Protein AF-A0A9Q0UD00-F1 (afdb_monomer)

Secondary structure (DSSP, 8-state):
---HHHHHHHHHHHHHHHHHHHHHHHHHHHHHHHHHHHHHHHHHHHHHHHHHHHHHHHHHHHHHHHHHHHHHHHHHHHHHHHHHHHHHHHHHHHHHHHHHHHHHHHHHHHHHHHHHHHHHHHHHHHHHHHHHHHHHHHHHHHHHHHHHHHHHHHHHHHHHHHHHHHHHHHHHHHHHHHHHHHHHHHHHHHHHHHHHHHHHHHHHHHHHHHHHHHHHHHHHHHHHHHHHHHHHHHHHHHHHHHHHHHHHHHHHTHHHHTT-HHHHHHHHHHHHHHTT------

Sequence (282 aa):
MKFDCCLRWKLWKKKKALRMSIAEKEKLDQDIHLLTATIQEKDKLVQESTDALVKEKDTLELAFRELGNLRAQTTQQCLLISQNSEKSEIIIHDLLKALDKNKLCEEEISKLQEKIQLVTENLRETAEEKSMLLAVSQEKQSVVEAREREHRELLDSIVVLVNGLSRSVTDFESRATKEIKRSSLRLENLSSQSGSLIQNAGILKRMGFLYKQKLESRCSDLQKAEAEVDLLGDEVENLLSLLEKIYIALDHYSPILKHYPGITEILKLVKRELNGESMKPV

InterPro domains:
  IPR037490 WPP domain-associated protein [PTHR33883] (10-279)

Organism: NCBI:txid2511006

Mean predicted aligned error: 18.18 Å

Structure (mmCIF, N/CA/C/O backbone):
data_AF-A0A9Q0UD00-F1
#
_entry.id   AF-A0A9Q0UD00-F1
#
loop_
_atom_site.group_PDB
_atom_site.id
_atom_site.type_symbol
_atom_site.label_atom_id
_atom_site.label_alt_id
_atom_site.label_comp_id
_atom_site.label_asym_id
_atom_site.label_entity_id
_atom_site.label_seq_id
_atom_site.pdbx_PDB_ins_code
_atom_site.Cartn_x
_atom_site.Cartn_y
_atom_site.Cartn_z
_atom_site.occupancy
_atom_site.B_iso_or_equiv
_atom_site.auth_seq_id
_atom_site.auth_comp_id
_atom_site.auth_asym_id
_atom_site.auth_atom_id
_atom_site.pdbx_PDB_model_num
ATOM 1 N N . MET A 1 1 ? 131.362 18.387 -179.584 1.00 53.50 1 MET A N 1
ATOM 2 C CA . MET A 1 1 ? 131.979 18.050 -178.274 1.00 53.50 1 MET A CA 1
ATOM 3 C C . MET A 1 1 ? 131.469 19.029 -177.211 1.00 53.50 1 MET A C 1
ATOM 5 O O . MET A 1 1 ? 131.483 20.214 -177.503 1.00 53.50 1 MET A O 1
ATOM 9 N N . LYS A 1 2 ? 131.037 18.535 -176.025 1.00 50.12 2 LYS A N 1
ATOM 10 C CA . LYS A 1 2 ? 130.303 19.223 -174.916 1.00 50.12 2 LYS A CA 1
ATOM 11 C C . LYS A 1 2 ? 128.871 19.653 -175.310 1.00 50.12 2 LYS A C 1
ATOM 13 O O . LYS A 1 2 ? 128.700 20.693 -175.913 1.00 50.12 2 LYS A O 1
ATOM 18 N N . PHE A 1 3 ? 127.806 18.872 -175.101 1.00 44.69 3 PHE A N 1
ATOM 19 C CA . PHE A 1 3 ? 127.006 18.936 -173.861 1.00 44.69 3 PHE A CA 1
ATOM 20 C C . PHE A 1 3 ? 125.986 17.769 -173.732 1.00 44.69 3 PHE A C 1
ATOM 22 O O . PHE A 1 3 ? 125.013 17.866 -172.987 1.00 44.69 3 PHE A O 1
ATOM 29 N N . ASP A 1 4 ? 126.249 16.627 -174.380 1.00 52.81 4 ASP A N 1
ATOM 30 C CA . ASP A 1 4 ? 125.496 15.358 -174.232 1.00 52.81 4 ASP A CA 1
ATOM 31 C C . ASP A 1 4 ? 125.556 14.775 -172.792 1.00 52.81 4 ASP A C 1
ATOM 33 O O . ASP A 1 4 ? 124.793 13.900 -172.392 1.00 52.81 4 ASP A O 1
ATOM 37 N N . CYS A 1 5 ? 126.431 15.331 -171.943 1.00 54.44 5 CYS A N 1
ATOM 38 C CA . CYS A 1 5 ? 126.554 14.995 -170.522 1.00 54.44 5 CYS A CA 1
ATOM 39 C C . CYS A 1 5 ? 125.514 15.718 -169.624 1.00 54.44 5 CYS A C 1
ATOM 41 O O . CYS A 1 5 ? 125.226 15.268 -168.516 1.00 54.44 5 CYS A O 1
ATOM 43 N N . CYS A 1 6 ? 124.883 16.811 -170.085 1.00 54.88 6 CYS A N 1
ATOM 44 C CA . CYS A 1 6 ? 123.955 17.604 -169.255 1.00 54.88 6 CYS A CA 1
ATOM 45 C C . CYS A 1 6 ? 122.505 17.082 -169.271 1.00 54.88 6 CYS A C 1
ATOM 47 O O . CYS A 1 6 ? 121.798 17.191 -168.264 1.00 54.88 6 CYS A O 1
ATOM 49 N N . LEU A 1 7 ? 122.059 16.434 -170.356 1.00 58.03 7 LEU A N 1
ATOM 50 C CA . LEU A 1 7 ? 120.718 15.832 -170.403 1.00 58.03 7 LEU A CA 1
ATOM 51 C C . LEU A 1 7 ? 120.585 14.630 -169.452 1.00 58.03 7 LEU A C 1
ATOM 53 O O . LEU A 1 7 ? 119.566 14.479 -168.775 1.00 58.03 7 LEU A O 1
ATOM 57 N N . ARG A 1 8 ? 121.635 13.806 -169.341 1.00 57.53 8 ARG A N 1
ATOM 58 C CA . ARG A 1 8 ? 121.639 12.592 -168.507 1.00 57.53 8 ARG A CA 1
ATOM 59 C C . ARG A 1 8 ? 121.585 12.916 -167.003 1.00 57.53 8 ARG A C 1
ATOM 61 O O . ARG A 1 8 ? 120.880 12.236 -166.257 1.00 57.53 8 ARG A O 1
ATOM 68 N N . TRP A 1 9 ? 122.232 14.002 -166.562 1.00 58.16 9 TRP A N 1
ATOM 69 C CA . TRP A 1 9 ? 122.164 14.466 -165.167 1.00 58.16 9 TRP A CA 1
ATOM 70 C C . TRP A 1 9 ? 120.789 15.052 -164.802 1.00 58.16 9 TRP A C 1
ATOM 72 O O . TRP A 1 9 ? 120.263 14.755 -163.725 1.00 58.16 9 TRP A O 1
ATOM 82 N N . LYS A 1 10 ? 120.146 15.798 -165.718 1.00 61.22 10 LYS A N 1
ATOM 83 C CA . LYS A 1 10 ? 118.769 16.300 -165.527 1.00 61.22 10 LYS A CA 1
ATOM 84 C C . LYS A 1 10 ? 117.748 15.165 -165.386 1.00 61.22 10 LYS A C 1
ATOM 86 O O . LYS A 1 10 ? 116.871 15.247 -164.526 1.00 61.22 10 LYS A O 1
ATOM 91 N N . LEU A 1 11 ? 117.881 14.094 -166.170 1.00 61.31 11 LEU A N 1
ATOM 92 C CA . LEU A 1 11 ? 116.993 12.925 -166.108 1.00 61.31 11 LEU A CA 1
ATOM 93 C C . LEU A 1 11 ? 117.140 12.138 -164.795 1.00 61.31 11 LEU A C 1
ATOM 95 O O . LEU A 1 11 ? 116.134 11.762 -164.189 1.00 61.31 11 LEU A O 1
ATOM 99 N N . TRP A 1 12 ? 118.370 11.952 -164.304 1.00 59.34 12 TRP A N 1
ATOM 100 C CA . TRP A 1 12 ? 118.609 11.279 -163.021 1.00 59.34 12 TRP A CA 1
ATOM 101 C C . TRP A 1 12 ? 118.040 12.070 -161.832 1.00 59.34 12 TRP A C 1
ATOM 103 O O . TRP A 1 12 ? 117.382 11.492 -160.963 1.00 59.34 12 TRP A O 1
ATOM 113 N N . LYS A 1 13 ? 118.200 13.403 -161.832 1.00 60.03 13 LYS A N 1
ATOM 114 C CA . LYS A 1 13 ? 117.639 14.292 -160.797 1.00 60.03 13 LYS A CA 1
ATOM 115 C C . LYS A 1 13 ? 116.106 14.222 -160.755 1.00 60.03 13 LYS A C 1
ATOM 117 O O . LYS A 1 13 ? 115.528 14.100 -159.677 1.00 60.03 13 LYS A O 1
ATOM 122 N N . LYS A 1 14 ? 115.453 14.215 -161.925 1.00 64.56 14 LYS A N 1
ATOM 123 C CA . LYS A 1 14 ? 113.988 14.107 -162.044 1.00 64.56 14 LYS A CA 1
ATOM 124 C C . LYS A 1 14 ? 113.460 12.754 -161.554 1.00 64.56 14 LYS A C 1
ATOM 126 O O . LYS A 1 14 ? 112.461 12.715 -160.847 1.00 64.56 14 LYS A O 1
ATOM 131 N N . LYS A 1 15 ? 114.158 11.652 -161.857 1.00 64.56 15 LYS A N 1
ATOM 132 C CA . LYS A 1 15 ? 113.778 10.301 -161.403 1.00 64.56 15 LYS A CA 1
ATOM 133 C C . LYS A 1 15 ? 113.904 10.132 -159.884 1.00 64.56 15 LYS A C 1
ATOM 135 O O . LYS A 1 15 ? 113.061 9.482 -159.271 1.00 64.56 15 LYS A O 1
ATOM 140 N N . LYS A 1 16 ? 114.932 10.729 -159.268 1.00 68.56 16 LYS A N 1
ATOM 141 C CA . LYS A 1 16 ? 115.107 10.699 -157.807 1.00 68.56 16 LYS A CA 1
ATOM 142 C C . LYS A 1 16 ? 114.046 11.537 -157.081 1.00 68.56 16 LYS A C 1
ATOM 144 O O . LYS A 1 16 ? 113.519 11.077 -156.075 1.00 68.56 16 LYS A O 1
ATOM 149 N N . ALA A 1 17 ? 113.678 12.695 -157.635 1.00 67.12 17 ALA A N 1
ATOM 150 C CA . ALA A 1 17 ? 112.568 13.507 -157.130 1.00 67.12 17 ALA A CA 1
ATOM 151 C C . ALA A 1 17 ? 111.220 12.766 -157.214 1.00 67.12 17 ALA A C 1
ATOM 153 O O . ALA A 1 17 ? 110.452 12.779 -156.259 1.00 67.12 17 ALA A O 1
ATOM 154 N N . LEU A 1 18 ? 110.973 12.044 -158.314 1.00 69.81 18 LEU A N 1
ATOM 155 C CA . LEU A 1 18 ? 109.757 11.242 -158.481 1.00 69.81 18 LEU A CA 1
ATOM 156 C C . LEU A 1 18 ? 109.651 10.105 -157.453 1.00 69.81 18 LEU A C 1
ATOM 158 O O . LEU A 1 18 ? 108.576 9.875 -156.917 1.00 69.81 18 LEU A O 1
ATOM 162 N N . ARG A 1 19 ? 110.761 9.426 -157.124 1.00 70.06 19 ARG A N 1
ATOM 163 C CA . ARG A 1 19 ? 110.764 8.387 -156.076 1.00 70.06 19 ARG A CA 1
ATOM 164 C C . ARG A 1 19 ? 110.481 8.940 -154.681 1.00 70.06 19 ARG A C 1
ATOM 166 O O . ARG A 1 19 ? 109.752 8.299 -153.938 1.00 70.06 19 ARG A O 1
ATOM 173 N N . MET A 1 20 ? 111.038 10.102 -154.336 1.00 66.38 20 MET A N 1
ATOM 174 C CA . MET A 1 20 ? 110.741 10.740 -153.047 1.00 66.38 20 MET A CA 1
ATOM 175 C C . MET A 1 20 ? 109.274 11.175 -152.966 1.00 66.38 20 MET A C 1
ATOM 177 O O . MET A 1 20 ? 108.632 10.928 -151.957 1.00 66.38 20 MET A O 1
ATOM 181 N N . SER A 1 21 ? 108.728 11.726 -154.054 1.00 69.56 21 SER A N 1
ATOM 182 C CA . SER A 1 21 ? 107.324 12.146 -154.121 1.00 69.56 21 SER A CA 1
ATOM 183 C C . SER A 1 21 ? 106.340 10.974 -154.018 1.00 69.56 21 SER A C 1
ATOM 185 O O . SER A 1 21 ? 105.295 11.122 -153.395 1.00 69.56 21 SER A O 1
ATOM 187 N N . ILE A 1 22 ? 106.667 9.805 -154.584 1.00 70.12 22 ILE A N 1
ATOM 188 C CA . ILE A 1 22 ? 105.843 8.594 -154.430 1.00 70.12 22 ILE A CA 1
ATOM 189 C C . ILE A 1 22 ? 105.884 8.092 -152.981 1.00 70.12 22 ILE A C 1
ATOM 191 O O . ILE A 1 22 ? 104.830 7.814 -152.423 1.00 70.12 22 ILE A O 1
ATOM 195 N N . ALA A 1 23 ? 107.064 8.052 -152.351 1.00 70.94 23 ALA A N 1
ATOM 196 C CA . ALA A 1 23 ? 107.195 7.633 -150.954 1.00 70.94 23 ALA A CA 1
ATOM 197 C C . ALA A 1 23 ? 106.485 8.593 -149.975 1.00 70.94 23 ALA A C 1
ATOM 199 O O . ALA A 1 23 ? 105.880 8.149 -149.004 1.00 70.94 23 ALA A O 1
ATOM 200 N N . GLU A 1 24 ? 106.509 9.904 -150.239 1.00 71.12 24 GLU A N 1
ATOM 201 C CA . GLU A 1 24 ? 105.710 10.887 -149.491 1.00 71.12 24 GLU A CA 1
ATOM 202 C C . GLU A 1 24 ? 104.210 10.686 -149.699 1.00 71.12 24 GLU A C 1
ATOM 204 O O . GLU A 1 24 ? 103.451 10.792 -148.740 1.00 71.12 24 GLU A O 1
ATOM 209 N N . LYS A 1 25 ? 103.778 10.367 -150.925 1.00 75.19 25 LYS A N 1
ATOM 210 C CA . LYS A 1 25 ? 102.366 10.120 -151.222 1.00 75.19 25 LYS A CA 1
ATOM 211 C C . LYS A 1 25 ? 101.853 8.844 -150.546 1.00 75.19 25 LYS A C 1
ATOM 213 O O . LYS A 1 25 ? 100.761 8.868 -149.999 1.00 75.19 25 LYS A O 1
ATOM 218 N N . GLU A 1 26 ? 102.640 7.768 -150.535 1.00 74.31 26 GLU A N 1
ATOM 219 C CA . GLU A 1 26 ? 102.304 6.526 -149.817 1.00 74.31 26 GLU A CA 1
ATOM 220 C C . GLU A 1 26 ? 102.254 6.740 -148.299 1.00 74.31 26 GLU A C 1
ATOM 222 O O . GLU A 1 26 ? 101.360 6.220 -147.633 1.00 74.31 26 GLU A O 1
ATOM 227 N N . LYS A 1 27 ? 103.166 7.555 -147.752 1.00 76.44 27 LYS A N 1
ATOM 228 C CA . LYS A 1 27 ? 103.131 7.941 -146.337 1.00 76.44 27 LYS A CA 1
ATOM 229 C C . LYS A 1 27 ? 101.887 8.773 -146.006 1.00 76.44 27 LYS A C 1
ATOM 231 O O . LYS A 1 27 ? 101.228 8.505 -145.011 1.00 76.44 27 LYS A O 1
ATOM 236 N N . LEU A 1 28 ? 101.538 9.732 -146.865 1.00 75.50 28 LEU A N 1
ATOM 237 C CA . LEU A 1 28 ? 100.317 10.532 -146.732 1.00 75.50 28 LEU A CA 1
ATOM 238 C C . LEU A 1 28 ? 99.048 9.677 -146.813 1.00 75.50 28 LEU A C 1
ATOM 240 O O . LEU A 1 28 ? 98.128 9.912 -146.039 1.00 75.50 28 LEU A O 1
ATOM 244 N N . ASP A 1 29 ? 98.996 8.677 -147.694 1.00 78.00 29 ASP A N 1
ATOM 245 C CA . ASP A 1 29 ? 97.852 7.757 -147.778 1.00 78.00 29 ASP A CA 1
ATOM 246 C C . ASP A 1 29 ? 97.709 6.915 -146.502 1.00 78.00 29 ASP A C 1
ATOM 248 O O . ASP A 1 29 ? 96.598 6.738 -146.000 1.00 78.00 29 ASP A O 1
ATOM 252 N N . GLN A 1 30 ? 98.821 6.440 -145.927 1.00 78.44 30 GLN A N 1
ATOM 253 C CA . GLN A 1 30 ? 98.804 5.751 -144.631 1.00 78.44 30 GLN A CA 1
ATOM 254 C C . GLN A 1 30 ? 98.365 6.677 -143.493 1.00 78.44 30 GLN A C 1
ATOM 256 O O . GLN A 1 30 ? 97.541 6.270 -142.672 1.00 78.44 30 GLN A O 1
ATOM 261 N N . ASP A 1 31 ? 98.854 7.919 -143.469 1.00 77.56 31 ASP A N 1
ATOM 262 C CA . ASP A 1 31 ? 98.468 8.921 -142.473 1.00 77.56 31 ASP A CA 1
ATOM 263 C C . ASP A 1 31 ? 96.976 9.283 -142.596 1.00 77.56 31 ASP A C 1
ATOM 265 O O . ASP A 1 31 ? 96.288 9.389 -141.581 1.00 77.56 31 ASP A O 1
ATOM 269 N N . ILE A 1 32 ? 96.435 9.396 -143.818 1.00 76.94 32 ILE A N 1
ATOM 270 C CA . ILE A 1 32 ? 94.998 9.611 -144.064 1.00 76.94 32 ILE A CA 1
ATOM 271 C C . ILE A 1 32 ? 94.181 8.403 -143.598 1.00 76.94 32 ILE A C 1
ATOM 273 O O . ILE A 1 32 ? 93.130 8.585 -142.975 1.00 76.94 32 ILE A O 1
ATOM 277 N N . HIS A 1 33 ? 94.643 7.175 -143.850 1.00 80.00 33 HIS A N 1
ATOM 278 C CA . HIS A 1 33 ? 93.948 5.975 -143.383 1.00 80.00 33 HIS A CA 1
ATOM 279 C C . HIS A 1 33 ? 93.930 5.875 -141.851 1.00 80.00 33 HIS A C 1
ATOM 281 O O . HIS A 1 33 ? 92.875 5.594 -141.277 1.00 80.00 33 HIS A O 1
ATOM 287 N N . LEU A 1 34 ? 95.055 6.168 -141.190 1.00 80.88 34 LEU A N 1
ATOM 288 C CA . LEU A 1 34 ? 95.151 6.254 -139.730 1.00 80.88 34 LEU A CA 1
ATOM 289 C C . LEU A 1 34 ? 94.238 7.351 -139.181 1.00 80.88 34 LEU A C 1
ATOM 291 O O . LEU A 1 34 ? 93.443 7.082 -138.283 1.00 80.88 34 LEU A O 1
ATOM 295 N N . LEU A 1 35 ? 94.279 8.558 -139.749 1.00 80.00 35 LEU A N 1
ATOM 296 C CA . LEU A 1 35 ? 93.411 9.667 -139.344 1.00 80.00 35 LEU A CA 1
ATOM 297 C C . LEU A 1 35 ? 91.930 9.320 -139.504 1.00 80.00 35 LEU A C 1
ATOM 299 O O . LEU A 1 35 ? 91.150 9.599 -138.601 1.00 80.00 35 LEU A O 1
ATOM 303 N N . THR A 1 36 ? 91.546 8.664 -140.598 1.00 80.25 36 THR A N 1
ATOM 304 C CA . THR A 1 36 ? 90.154 8.252 -140.838 1.00 80.25 36 THR A CA 1
ATOM 305 C C . THR A 1 36 ? 89.691 7.223 -139.808 1.00 80.25 36 THR A C 1
ATOM 307 O O . THR A 1 36 ? 88.600 7.365 -139.257 1.00 80.25 36 THR A O 1
ATOM 310 N N . ALA A 1 37 ? 90.530 6.232 -139.487 1.00 81.06 37 ALA A N 1
ATOM 311 C CA . ALA A 1 37 ? 90.238 5.268 -138.426 1.00 81.06 37 ALA A CA 1
ATOM 312 C C . ALA A 1 37 ? 90.123 5.957 -137.056 1.00 81.06 37 ALA A C 1
ATOM 314 O O . ALA A 1 37 ? 89.183 5.695 -136.308 1.00 81.06 37 ALA A O 1
ATOM 315 N N . THR A 1 38 ? 91.020 6.905 -136.765 1.00 79.38 38 THR A N 1
ATOM 316 C CA . THR A 1 38 ? 90.995 7.661 -135.503 1.00 79.38 38 THR A CA 1
ATOM 317 C C . THR A 1 38 ? 89.757 8.561 -135.404 1.00 79.38 38 THR A C 1
ATOM 319 O O . THR A 1 38 ? 89.207 8.729 -134.320 1.00 79.38 38 THR A O 1
ATOM 322 N N . ILE A 1 39 ? 89.297 9.144 -136.518 1.00 80.81 39 ILE A N 1
ATOM 323 C CA . ILE A 1 39 ? 88.070 9.955 -136.573 1.00 80.81 39 ILE A CA 1
ATOM 324 C C . ILE A 1 39 ? 86.841 9.076 -136.347 1.00 80.81 39 ILE A C 1
ATOM 326 O O . ILE A 1 39 ? 86.014 9.429 -135.519 1.00 80.81 39 ILE A O 1
ATOM 330 N N . GLN A 1 40 ? 86.743 7.914 -136.999 1.00 82.31 40 GLN A N 1
ATOM 331 C CA . GLN A 1 40 ? 85.626 6.988 -136.774 1.00 82.31 40 GLN A CA 1
ATOM 332 C C . GLN A 1 40 ? 85.578 6.466 -135.334 1.00 82.31 40 GLN A C 1
ATOM 334 O O . GLN A 1 40 ? 84.498 6.344 -134.758 1.00 82.31 40 GLN A O 1
ATOM 339 N N . GLU A 1 41 ? 86.734 6.183 -134.732 1.00 82.75 41 GLU A N 1
ATOM 340 C CA . GLU A 1 41 ? 86.813 5.783 -133.327 1.00 82.75 41 GLU A CA 1
ATOM 341 C C . GLU A 1 41 ? 86.405 6.928 -132.390 1.00 82.75 41 GLU A C 1
ATOM 343 O O . GLU A 1 41 ? 85.654 6.708 -131.440 1.00 82.75 41 GLU A O 1
ATOM 348 N N . LYS A 1 42 ? 86.814 8.169 -132.687 1.00 82.44 42 LYS A N 1
ATOM 349 C CA . LYS A 1 42 ? 86.369 9.347 -131.932 1.00 82.44 42 LYS A CA 1
ATOM 350 C C . LYS A 1 42 ? 84.884 9.642 -132.104 1.00 82.44 42 LYS A C 1
ATOM 352 O O . LYS A 1 42 ? 84.250 9.949 -131.104 1.00 82.44 42 LYS A O 1
ATOM 357 N N . ASP A 1 43 ? 84.319 9.510 -133.299 1.00 83.94 43 ASP A N 1
ATOM 358 C CA . ASP A 1 43 ? 82.877 9.670 -133.527 1.00 83.94 43 ASP A CA 1
ATOM 359 C C . ASP A 1 43 ? 82.081 8.595 -132.781 1.00 83.94 43 ASP A C 1
ATOM 361 O O . ASP A 1 43 ? 81.062 8.899 -132.163 1.00 83.94 43 ASP A O 1
ATOM 365 N N . LYS A 1 44 ? 82.581 7.352 -132.749 1.00 86.81 44 LYS A N 1
ATOM 366 C CA . LYS A 1 44 ? 81.984 6.279 -131.947 1.00 86.81 44 LYS A CA 1
ATOM 367 C C . LYS A 1 44 ? 82.029 6.602 -130.450 1.00 86.81 44 LYS A C 1
ATOM 369 O O . LYS A 1 44 ? 81.008 6.484 -129.781 1.00 86.81 44 LYS A O 1
ATOM 374 N N . LEU A 1 45 ? 83.173 7.064 -129.941 1.00 84.75 45 LEU A N 1
ATOM 375 C CA . LEU A 1 45 ? 83.317 7.494 -128.545 1.00 84.75 45 LEU A CA 1
ATOM 376 C C . LEU A 1 45 ? 82.429 8.699 -128.210 1.00 84.75 45 LEU A C 1
ATOM 378 O O . LEU A 1 45 ? 81.881 8.767 -127.112 1.00 84.75 45 LEU A O 1
ATOM 382 N N . VAL A 1 46 ? 82.267 9.645 -129.139 1.00 84.69 46 VAL A N 1
ATOM 383 C CA . VAL A 1 46 ? 81.359 10.787 -128.975 1.00 84.69 46 VAL A CA 1
ATOM 384 C C . VAL A 1 46 ? 79.917 10.303 -128.903 1.00 84.69 46 VAL A C 1
ATOM 386 O O . VAL A 1 46 ? 79.221 10.712 -127.981 1.00 84.69 46 VAL A O 1
ATOM 389 N N . GLN A 1 47 ? 79.491 9.405 -129.795 1.00 85.56 47 GLN A N 1
ATOM 390 C CA . GLN A 1 47 ? 78.132 8.864 -129.783 1.00 85.56 47 GLN A CA 1
ATOM 391 C C . GLN A 1 47 ? 77.843 8.072 -128.498 1.00 85.56 47 GLN A C 1
ATOM 393 O O . GLN A 1 47 ? 76.816 8.291 -127.856 1.00 85.56 47 GLN A O 1
ATOM 398 N N . GLU A 1 48 ? 78.769 7.205 -128.075 1.00 84.44 48 GLU A N 1
ATOM 399 C CA . GLU A 1 48 ? 78.667 6.454 -126.815 1.00 84.44 48 GLU A CA 1
ATOM 400 C C . GLU A 1 48 ? 78.613 7.396 -125.599 1.00 84.44 48 GLU A C 1
ATOM 402 O O . GLU A 1 48 ? 77.816 7.180 -124.685 1.00 84.44 48 GLU A O 1
ATOM 407 N N . SER A 1 49 ? 79.404 8.476 -125.610 1.00 82.38 49 SER A N 1
ATOM 408 C CA . SER A 1 49 ? 79.392 9.512 -124.571 1.00 82.38 49 SER A CA 1
ATOM 409 C C . SER A 1 49 ? 78.084 10.309 -124.560 1.00 82.38 49 SER A C 1
ATOM 411 O O . SER A 1 49 ? 77.516 10.535 -123.492 1.00 82.38 49 SER A O 1
ATOM 413 N N . THR A 1 50 ? 77.542 10.688 -125.723 1.00 83.62 50 THR A N 1
ATOM 414 C CA . THR A 1 50 ? 76.246 11.379 -125.802 1.00 83.62 50 THR A CA 1
ATOM 415 C C . THR A 1 50 ? 75.093 10.486 -125.365 1.00 83.62 50 THR A C 1
ATOM 417 O O . THR A 1 50 ? 74.225 10.951 -124.631 1.00 83.62 50 THR A O 1
ATOM 420 N N . ASP A 1 51 ? 75.095 9.205 -125.740 1.00 86.38 51 ASP A N 1
ATOM 421 C CA . ASP A 1 51 ? 74.054 8.255 -125.339 1.00 86.38 51 ASP A CA 1
ATOM 422 C C . ASP A 1 51 ? 74.116 7.965 -123.829 1.00 86.38 51 ASP A C 1
ATOM 424 O O . ASP A 1 51 ? 73.078 7.856 -123.169 1.00 86.38 51 ASP A O 1
ATOM 428 N N . ALA A 1 52 ? 75.324 7.880 -123.257 1.00 86.00 52 ALA A N 1
ATOM 429 C CA . ALA A 1 52 ? 75.525 7.775 -121.812 1.00 86.00 52 ALA A CA 1
ATOM 430 C C . ALA A 1 52 ? 75.040 9.035 -121.079 1.00 86.00 52 ALA A C 1
ATOM 432 O O . ALA A 1 52 ? 74.341 8.921 -120.074 1.00 86.00 52 ALA A O 1
ATOM 433 N N . LEU A 1 53 ? 75.334 10.223 -121.614 1.00 88.00 53 LEU A N 1
ATOM 434 C CA . LEU A 1 53 ? 74.937 11.501 -121.023 1.00 88.00 53 LEU A CA 1
ATOM 435 C C . LEU A 1 53 ? 73.420 11.727 -121.084 1.00 88.00 53 LEU A C 1
ATOM 437 O O . LEU A 1 53 ? 72.839 12.239 -120.129 1.00 88.00 53 LEU A O 1
ATOM 441 N N . VAL A 1 54 ? 72.754 11.312 -122.168 1.00 88.19 54 VAL A N 1
ATOM 442 C CA . VAL A 1 54 ? 71.283 11.327 -122.257 1.00 88.19 54 VAL A CA 1
ATOM 443 C C . VAL A 1 54 ? 70.674 10.377 -121.225 1.00 88.19 54 VAL A C 1
ATOM 445 O O . VAL A 1 54 ? 69.781 10.788 -120.488 1.00 88.19 54 VAL A O 1
ATOM 448 N N . LYS A 1 55 ? 71.198 9.150 -121.092 1.00 87.75 55 LYS A N 1
ATOM 449 C CA . LYS A 1 55 ? 70.743 8.212 -120.051 1.00 87.75 55 LYS A CA 1
ATOM 450 C C . LYS A 1 55 ? 70.954 8.760 -118.641 1.00 87.75 55 LYS A C 1
ATOM 452 O O . LYS A 1 55 ? 70.069 8.608 -117.810 1.00 87.75 55 LYS A O 1
ATOM 457 N N . GLU A 1 56 ? 72.094 9.392 -118.369 1.00 85.56 56 GLU A N 1
ATOM 458 C CA . GLU A 1 56 ? 72.391 9.988 -117.062 1.00 85.56 56 GLU A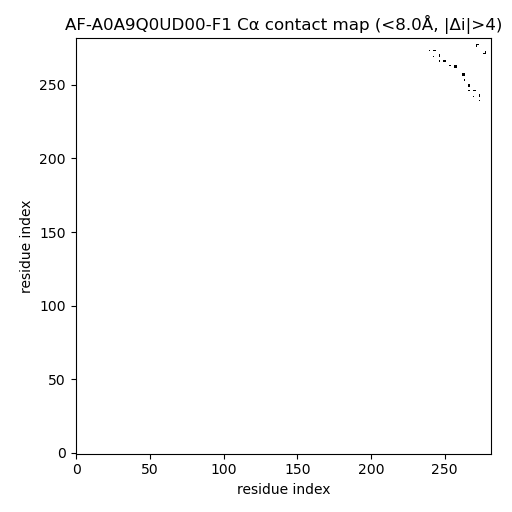 CA 1
ATOM 459 C C . GLU A 1 56 ? 71.492 11.195 -116.759 1.00 85.56 56 GLU A C 1
ATOM 461 O O . GLU A 1 56 ? 71.052 11.386 -115.626 1.00 85.56 56 GLU A O 1
ATOM 466 N N . LYS A 1 57 ? 71.139 11.985 -117.777 1.00 88.75 57 LYS A N 1
ATOM 467 C CA . LYS A 1 57 ? 70.146 13.053 -117.639 1.00 88.75 57 LYS A CA 1
ATOM 468 C C . LYS A 1 57 ? 68.758 12.493 -117.310 1.00 88.75 57 LYS A C 1
ATOM 470 O O . LYS A 1 57 ? 68.112 13.006 -116.398 1.00 88.75 57 LYS A O 1
ATOM 475 N N . ASP A 1 58 ? 68.319 11.448 -118.010 1.00 89.62 58 ASP A N 1
ATOM 476 C CA . ASP A 1 58 ? 67.015 10.820 -117.774 1.00 89.62 58 ASP A CA 1
ATOM 477 C C . ASP A 1 58 ? 66.946 10.172 -116.378 1.00 89.62 58 ASP A C 1
ATOM 479 O O . ASP A 1 58 ? 65.934 10.297 -115.682 1.00 89.62 58 ASP A O 1
ATOM 483 N N . THR A 1 59 ? 68.029 9.527 -115.920 1.00 89.38 59 THR A N 1
ATOM 484 C CA . THR A 1 59 ? 68.102 8.975 -114.555 1.00 89.38 59 THR A CA 1
ATOM 485 C C . THR A 1 59 ? 68.127 10.072 -113.497 1.00 89.38 59 THR A C 1
ATOM 487 O O . THR A 1 59 ? 67.456 9.931 -112.473 1.00 89.38 59 THR A O 1
ATOM 490 N N . LEU A 1 60 ? 68.830 11.183 -113.739 1.00 89.31 60 LEU A N 1
ATOM 491 C CA . LEU A 1 60 ? 68.800 12.350 -112.856 1.00 89.31 60 LEU A CA 1
ATOM 492 C C . LEU A 1 60 ? 67.394 12.949 -112.768 1.00 89.31 60 LEU A C 1
ATOM 494 O O . LEU A 1 60 ? 66.929 13.248 -111.670 1.00 89.31 60 LEU A O 1
ATOM 498 N N . GLU A 1 61 ? 66.690 13.101 -113.889 1.00 90.44 61 GLU A N 1
ATOM 499 C CA . GLU A 1 61 ? 65.334 13.660 -113.912 1.00 90.44 61 GLU A CA 1
ATOM 500 C C . GLU A 1 61 ? 64.325 12.755 -113.182 1.00 90.44 61 GLU A C 1
ATOM 502 O O . GLU A 1 61 ? 63.480 13.245 -112.421 1.00 90.44 61 GLU A O 1
ATOM 507 N N . LEU A 1 62 ? 64.459 11.431 -113.327 1.00 92.31 62 LEU A N 1
ATOM 508 C CA . LEU A 1 62 ? 63.679 10.451 -112.568 1.00 92.31 62 LEU A CA 1
ATOM 509 C C . LEU A 1 62 ? 63.991 10.525 -111.064 1.00 92.31 62 LEU A C 1
ATOM 511 O O . LEU A 1 62 ? 63.062 10.605 -110.259 1.00 92.31 62 LEU A O 1
ATOM 515 N N . ALA A 1 63 ? 65.270 10.616 -110.685 1.00 89.88 63 ALA A N 1
ATOM 516 C CA . ALA A 1 63 ? 65.689 10.786 -109.293 1.00 89.88 63 ALA A CA 1
ATOM 517 C C . ALA A 1 63 ? 65.178 12.106 -108.683 1.00 89.88 63 ALA A C 1
ATOM 519 O O . ALA A 1 63 ? 64.738 12.125 -107.534 1.00 89.88 63 ALA A O 1
ATOM 520 N N . PHE A 1 64 ? 65.162 13.210 -109.441 1.00 89.69 64 PHE A N 1
ATOM 521 C CA . PHE A 1 64 ? 64.572 14.478 -108.991 1.00 89.69 64 PHE A CA 1
ATOM 522 C C . PHE A 1 64 ? 63.063 14.366 -108.767 1.00 89.69 64 PHE A C 1
ATOM 524 O O . PHE A 1 64 ? 62.548 14.913 -107.786 1.00 89.69 64 PHE A O 1
ATOM 531 N N . ARG A 1 65 ? 62.349 13.643 -109.637 1.00 92.31 65 ARG A N 1
ATOM 532 C CA . ARG A 1 65 ? 60.914 13.381 -109.467 1.00 92.31 65 ARG A CA 1
ATOM 533 C C . ARG A 1 65 ? 60.646 12.529 -108.226 1.00 92.31 65 ARG A C 1
ATOM 535 O O . ARG A 1 65 ? 59.752 12.861 -107.449 1.00 92.31 65 ARG A O 1
ATOM 542 N N . GLU A 1 66 ? 61.426 11.474 -108.010 1.00 91.94 66 GLU A N 1
ATOM 543 C CA . GLU A 1 66 ? 61.329 10.627 -106.815 1.00 91.94 66 GLU A CA 1
ATOM 544 C C . GLU A 1 66 ? 61.660 11.400 -105.536 1.00 91.94 66 GLU A C 1
ATOM 546 O O . GLU A 1 66 ? 60.897 11.332 -104.574 1.00 91.94 66 GLU A O 1
ATOM 551 N N . LEU A 1 67 ? 62.720 12.215 -105.535 1.00 91.50 67 LEU A N 1
ATOM 552 C CA . LEU A 1 67 ? 63.047 13.110 -104.421 1.00 91.50 67 LEU A CA 1
ATOM 553 C C . LEU A 1 67 ? 61.933 14.125 -104.151 1.00 91.50 67 LEU A C 1
ATOM 555 O O . LEU A 1 67 ? 61.641 14.417 -102.991 1.00 91.50 67 LEU A O 1
ATOM 559 N N . GLY A 1 68 ? 61.298 14.656 -105.199 1.00 92.56 68 GLY A N 1
ATOM 560 C CA . GLY A 1 68 ? 60.133 15.532 -105.080 1.00 92.56 68 GLY A CA 1
ATOM 561 C C . GLY A 1 68 ? 58.947 14.828 -104.416 1.00 92.56 68 GLY A C 1
ATOM 562 O O . GLY A 1 68 ? 58.363 15.365 -103.473 1.00 92.56 68 GLY A O 1
ATOM 563 N N . ASN A 1 69 ? 58.642 13.602 -104.849 1.00 92.88 69 ASN A N 1
ATOM 564 C CA . ASN A 1 69 ? 57.580 12.775 -104.273 1.00 92.88 69 ASN A CA 1
ATOM 565 C C . ASN A 1 69 ? 57.870 12.405 -102.812 1.00 92.88 69 ASN A C 1
ATOM 567 O O . ASN A 1 69 ? 56.998 12.562 -101.958 1.00 92.88 69 ASN A O 1
ATOM 571 N N . LEU A 1 70 ? 59.096 11.967 -102.507 1.00 91.38 70 LEU A N 1
ATOM 572 C CA . LEU A 1 70 ? 59.531 11.656 -101.145 1.00 91.38 70 LEU A CA 1
ATOM 573 C C . LEU A 1 70 ? 59.450 12.891 -100.252 1.00 91.38 70 LEU A C 1
ATOM 575 O O . LEU A 1 70 ? 58.909 12.806 -99.156 1.00 91.38 70 LEU A O 1
ATOM 579 N N . ARG A 1 71 ? 59.891 14.060 -100.735 1.00 93.88 71 ARG A N 1
ATOM 580 C CA . ARG A 1 71 ? 59.773 15.323 -99.994 1.00 93.88 71 ARG A CA 1
ATOM 581 C C . ARG A 1 71 ? 58.316 15.655 -99.681 1.00 93.88 71 ARG A C 1
ATOM 583 O O . ARG A 1 71 ? 58.021 15.997 -98.541 1.00 93.88 71 ARG A O 1
ATOM 590 N N . ALA A 1 72 ? 57.412 15.527 -100.654 1.00 92.81 72 ALA A N 1
ATOM 591 C CA . ALA A 1 72 ? 55.985 15.766 -100.440 1.00 92.81 72 ALA A CA 1
ATOM 592 C C . ALA A 1 72 ? 55.391 14.799 -99.399 1.00 92.81 72 ALA A C 1
ATOM 594 O O . ALA A 1 72 ? 54.674 15.235 -98.496 1.00 92.81 72 ALA A O 1
ATOM 595 N N . GLN A 1 73 ? 55.745 13.510 -99.466 1.00 93.31 73 GLN A N 1
ATOM 596 C CA . GLN A 1 73 ? 55.350 12.514 -98.464 1.00 93.31 73 GLN A CA 1
ATOM 597 C C . GLN A 1 73 ? 55.914 12.840 -97.075 1.00 93.31 73 GLN A C 1
ATOM 599 O O . GLN A 1 73 ? 55.172 12.795 -96.095 1.00 93.31 73 GLN A O 1
ATOM 604 N N . THR A 1 74 ? 57.192 13.220 -96.974 1.00 92.62 74 THR A N 1
ATOM 605 C CA . THR A 1 74 ? 57.817 13.640 -95.712 1.00 92.62 74 THR A CA 1
ATOM 606 C C . THR A 1 74 ? 57.103 14.855 -95.129 1.00 92.62 74 THR A C 1
ATOM 608 O O . THR A 1 74 ? 56.779 14.854 -93.946 1.00 92.62 74 THR A O 1
ATOM 611 N N . THR A 1 75 ? 56.778 15.868 -95.939 1.00 93.12 75 THR A N 1
ATOM 612 C CA . THR A 1 75 ? 56.017 17.038 -95.476 1.00 93.12 75 THR A CA 1
ATOM 613 C C . THR A 1 75 ? 54.629 16.646 -94.966 1.00 93.12 75 THR A C 1
ATOM 615 O O . THR A 1 75 ? 54.214 17.113 -93.904 1.00 93.12 75 THR A O 1
ATOM 618 N N . GLN A 1 76 ? 53.926 15.754 -95.670 1.00 94.62 76 GLN A N 1
ATOM 619 C CA . GLN A 1 76 ? 52.624 15.250 -95.228 1.00 94.62 76 GLN A CA 1
ATOM 620 C C . GLN A 1 76 ? 52.728 14.474 -93.906 1.00 94.62 76 GLN A C 1
ATOM 622 O O . GLN A 1 76 ? 51.901 14.665 -93.014 1.00 94.62 76 GLN A O 1
ATOM 627 N N . GLN A 1 77 ? 53.752 13.633 -93.750 1.00 93.44 77 GLN A N 1
ATOM 628 C CA . GLN A 1 77 ? 54.013 12.917 -92.500 1.00 93.44 77 GLN A CA 1
ATOM 629 C C . GLN A 1 77 ? 54.338 13.880 -91.355 1.00 93.44 77 GLN A C 1
ATOM 631 O O . GLN A 1 77 ? 53.769 13.731 -90.278 1.00 93.44 77 GLN A O 1
ATOM 636 N N . CYS A 1 78 ? 55.174 14.899 -91.580 1.00 93.00 78 CYS A N 1
ATOM 637 C CA . CYS A 1 78 ? 55.461 15.928 -90.578 1.00 93.00 78 CYS A CA 1
ATOM 638 C C . CYS A 1 78 ? 54.187 16.652 -90.117 1.00 93.00 78 CYS A C 1
ATOM 640 O O . CYS A 1 78 ? 54.017 16.873 -88.918 1.00 93.00 78 CYS A O 1
ATOM 642 N N . LEU A 1 79 ? 53.267 16.969 -91.037 1.00 94.31 79 LEU A N 1
ATOM 643 C CA . LEU A 1 79 ? 51.985 17.591 -90.692 1.00 94.31 79 LEU A CA 1
ATOM 644 C C . LEU A 1 79 ? 51.116 16.665 -89.828 1.00 94.31 79 LEU A C 1
ATOM 646 O O . LEU A 1 79 ? 50.596 17.100 -88.803 1.00 94.31 79 LEU A O 1
ATOM 650 N N . LEU A 1 80 ? 50.986 15.390 -90.207 1.00 94.31 80 LEU A N 1
ATOM 651 C CA . LEU A 1 80 ? 50.230 14.402 -89.429 1.00 94.31 80 LEU A CA 1
ATOM 652 C C . LEU A 1 80 ? 50.842 14.174 -88.042 1.00 94.31 80 LEU A C 1
ATOM 654 O O . LEU A 1 80 ? 50.105 14.071 -87.063 1.00 94.31 80 LEU A O 1
ATOM 658 N N . ILE A 1 81 ? 52.174 14.131 -87.941 1.00 94.25 81 ILE A N 1
ATOM 659 C CA . ILE A 1 81 ? 52.889 14.031 -86.661 1.00 94.25 81 ILE A CA 1
ATOM 660 C C . ILE A 1 81 ? 52.572 15.247 -85.788 1.00 94.25 81 ILE A C 1
ATOM 662 O O . ILE A 1 81 ? 52.217 15.068 -84.627 1.00 94.25 81 ILE A O 1
ATOM 666 N N . SER A 1 82 ? 52.622 16.462 -86.344 1.00 93.50 82 SER A N 1
ATOM 667 C CA . SER A 1 82 ? 52.276 17.688 -85.613 1.00 93.50 82 SER A CA 1
ATOM 668 C C . SER A 1 82 ? 50.828 17.668 -85.117 1.00 93.50 82 SER A C 1
ATOM 670 O O . SER A 1 82 ? 50.577 17.950 -83.950 1.00 93.50 82 SER A O 1
ATOM 672 N N . GLN A 1 83 ? 49.878 17.281 -85.972 1.00 93.62 83 GLN A N 1
ATOM 673 C CA . GLN A 1 83 ? 48.461 17.183 -85.603 1.00 93.62 83 GLN A CA 1
ATOM 674 C C . GLN A 1 83 ? 48.211 16.119 -84.528 1.00 93.62 83 GLN A C 1
ATOM 676 O O . GLN A 1 83 ? 47.390 16.313 -83.633 1.00 93.62 83 GLN A O 1
ATOM 681 N N . ASN A 1 84 ? 48.896 14.977 -84.612 1.00 93.25 84 ASN A N 1
ATOM 682 C CA . ASN A 1 84 ? 48.788 13.926 -83.606 1.00 93.25 84 ASN A CA 1
ATOM 683 C C . ASN A 1 84 ? 49.450 14.335 -82.285 1.00 93.25 84 ASN A C 1
ATOM 685 O O . ASN A 1 84 ? 48.910 14.004 -81.233 1.00 93.25 84 ASN A O 1
ATOM 689 N N . SER A 1 85 ? 50.562 15.076 -82.331 1.00 94.00 85 SER A N 1
ATOM 690 C CA . SER A 1 85 ? 51.205 15.661 -81.147 1.00 94.00 85 SER A CA 1
ATOM 691 C C . SER A 1 85 ? 50.244 16.595 -80.418 1.00 94.00 85 SER A C 1
ATOM 693 O O . SER A 1 85 ? 49.979 16.393 -79.238 1.00 94.00 85 SER A O 1
ATOM 695 N N . GLU A 1 86 ? 49.636 17.541 -81.138 1.00 94.38 86 GLU A N 1
ATOM 696 C CA . GLU A 1 86 ? 48.677 18.500 -80.575 1.00 94.38 86 GLU A CA 1
ATOM 697 C C . GLU A 1 86 ? 47.459 17.795 -79.952 1.00 94.38 86 GLU A C 1
ATOM 699 O O . GLU A 1 86 ? 47.076 18.071 -78.815 1.00 94.38 86 GLU A O 1
ATOM 704 N N . LYS A 1 87 ? 46.881 16.805 -80.649 1.00 94.69 87 LYS A N 1
ATOM 705 C CA . LYS A 1 87 ? 45.789 15.988 -80.091 1.00 94.69 87 LYS A CA 1
ATOM 706 C C . LYS A 1 87 ? 46.222 15.219 -78.842 1.00 94.69 87 LYS A C 1
ATOM 708 O O . LYS A 1 87 ? 45.445 15.124 -77.894 1.00 94.69 87 LYS A O 1
ATOM 713 N N . SER A 1 88 ? 47.434 14.665 -78.836 1.00 93.25 88 SER A N 1
ATOM 714 C CA . SER A 1 88 ? 47.978 13.949 -77.680 1.00 93.25 88 SER A CA 1
ATOM 715 C C . SER A 1 88 ? 48.143 14.878 -76.478 1.00 93.25 88 SER A C 1
ATOM 717 O O . SER A 1 88 ? 47.818 14.476 -75.365 1.00 93.25 88 SER A O 1
ATOM 719 N N . GLU A 1 89 ? 48.599 16.114 -76.681 1.00 95.06 89 GLU A N 1
ATOM 720 C CA . GLU A 1 89 ? 48.734 17.117 -75.616 1.00 95.06 89 GLU A CA 1
ATOM 721 C C . GLU A 1 89 ? 47.380 17.477 -74.990 1.00 95.06 89 GLU A C 1
ATOM 723 O O . GLU A 1 89 ? 47.262 17.501 -73.763 1.00 95.06 89 GLU A O 1
ATOM 728 N N . ILE A 1 90 ? 46.337 17.665 -75.811 1.00 95.75 90 ILE A N 1
ATOM 729 C CA . ILE A 1 90 ? 44.966 17.911 -75.327 1.00 95.75 90 ILE A CA 1
ATOM 730 C C . ILE A 1 90 ? 44.469 16.729 -74.483 1.00 95.75 90 ILE A C 1
ATOM 732 O O . ILE A 1 90 ? 43.968 16.925 -73.376 1.00 95.75 90 ILE A O 1
ATOM 736 N N . ILE A 1 91 ? 44.653 15.495 -74.967 1.00 95.56 91 ILE A N 1
ATOM 737 C CA . ILE A 1 91 ? 44.248 14.283 -74.239 1.00 95.56 91 ILE A CA 1
ATOM 738 C C . ILE A 1 91 ? 45.004 14.165 -72.909 1.00 95.56 91 ILE A C 1
ATOM 740 O O . ILE A 1 91 ? 44.393 13.858 -71.887 1.00 95.56 91 ILE A O 1
ATOM 744 N N . ILE A 1 92 ? 46.315 14.430 -72.895 1.00 95.62 92 ILE A N 1
ATOM 745 C CA . ILE A 1 92 ? 47.125 14.414 -71.668 1.00 95.62 92 ILE A CA 1
ATOM 746 C C . ILE A 1 92 ? 46.589 15.437 -70.661 1.00 95.62 92 ILE A C 1
ATOM 748 O O . ILE A 1 92 ? 46.413 15.100 -69.489 1.00 95.62 92 ILE A O 1
ATOM 752 N N . HIS A 1 93 ? 46.285 16.658 -71.103 1.00 95.62 93 HIS A N 1
ATOM 753 C CA . HIS A 1 93 ? 45.716 17.691 -70.240 1.00 95.62 93 HIS A CA 1
ATOM 754 C C . HIS A 1 93 ? 44.359 17.271 -69.646 1.00 95.62 93 HIS A C 1
ATOM 756 O O . HIS A 1 93 ? 44.142 17.404 -68.438 1.00 95.62 93 HIS A O 1
ATOM 762 N N . ASP A 1 94 ? 43.458 16.717 -70.459 1.00 96.50 94 ASP A N 1
ATOM 763 C CA . ASP A 1 94 ? 42.144 16.264 -69.988 1.00 96.50 94 ASP A CA 1
ATOM 764 C C . ASP A 1 94 ? 42.249 15.081 -69.015 1.00 96.50 94 ASP A C 1
ATOM 766 O O . ASP A 1 94 ? 41.530 15.041 -68.009 1.00 96.50 94 ASP A O 1
ATOM 770 N N . LEU A 1 95 ? 43.184 14.156 -69.256 1.00 96.00 95 LEU A N 1
ATOM 771 C CA . LEU A 1 95 ? 43.478 13.050 -68.342 1.00 96.00 95 LEU A CA 1
ATOM 772 C C . LEU A 1 95 ? 44.037 13.545 -67.003 1.00 96.00 95 LEU A C 1
ATOM 774 O O . LEU A 1 95 ? 43.606 13.057 -65.959 1.00 96.00 95 LEU A O 1
ATOM 778 N N . LEU A 1 96 ? 44.938 14.534 -67.005 1.00 96.12 96 LEU A N 1
ATOM 779 C CA . LEU A 1 96 ? 45.449 15.147 -65.772 1.00 96.12 96 LEU A CA 1
ATOM 780 C C . LEU A 1 96 ? 44.325 15.821 -64.976 1.00 96.12 96 LEU A C 1
ATOM 782 O O . LEU A 1 96 ? 44.194 15.601 -63.772 1.00 96.12 96 LEU A O 1
ATOM 786 N N . LYS A 1 97 ? 43.446 16.566 -65.653 1.00 96.25 97 LYS A N 1
ATOM 787 C CA . LYS A 1 97 ? 42.286 17.202 -65.016 1.00 96.25 97 LYS A CA 1
ATOM 788 C C . LYS A 1 97 ? 41.306 16.180 -64.430 1.00 96.25 97 LYS A C 1
ATOM 790 O O . LYS A 1 97 ? 40.716 16.428 -63.379 1.00 96.25 97 LYS A O 1
ATOM 795 N N . ALA A 1 98 ? 41.098 15.047 -65.101 1.00 95.31 98 ALA A N 1
ATOM 796 C CA . ALA A 1 98 ? 40.283 13.951 -64.579 1.00 95.31 98 ALA A CA 1
ATOM 797 C C . ALA A 1 98 ? 40.948 13.268 -63.370 1.00 95.31 98 ALA A C 1
ATOM 799 O O . ALA A 1 98 ? 40.262 12.946 -62.401 1.00 95.31 98 ALA A O 1
ATOM 800 N N . LEU A 1 99 ? 42.274 13.105 -63.395 1.00 95.69 99 LEU A N 1
ATOM 801 C CA . LEU A 1 99 ? 43.042 12.541 -62.286 1.00 95.69 99 LEU A CA 1
ATOM 802 C C . LEU A 1 99 ? 42.926 13.397 -61.019 1.00 95.69 99 LEU A C 1
ATOM 804 O O . LEU A 1 99 ? 42.680 12.856 -59.943 1.00 95.69 99 LEU A O 1
ATOM 808 N N . ASP A 1 100 ? 43.044 14.720 -61.138 1.00 95.38 100 ASP A N 1
ATOM 809 C CA . ASP A 1 100 ? 42.902 15.620 -59.988 1.00 95.38 100 ASP A CA 1
ATOM 810 C C . ASP A 1 100 ? 41.482 15.598 -59.408 1.00 95.38 100 ASP A C 1
ATOM 812 O O . ASP A 1 100 ? 41.307 15.593 -58.189 1.00 95.38 100 ASP A O 1
ATOM 816 N N . LYS A 1 101 ? 40.453 15.493 -60.260 1.00 96.25 101 LYS A N 1
ATOM 817 C CA . LYS A 1 101 ? 39.070 15.293 -59.796 1.00 96.25 101 LYS A CA 1
ATOM 818 C C . LYS A 1 101 ? 38.892 13.969 -59.053 1.00 96.25 101 LYS A C 1
ATOM 820 O O . LYS A 1 101 ? 38.230 13.956 -58.022 1.00 96.25 101 LYS A O 1
ATOM 825 N N . ASN A 1 102 ? 39.488 12.880 -59.541 1.00 94.62 102 ASN A N 1
ATOM 826 C CA . ASN A 1 102 ? 39.420 11.582 -58.866 1.00 94.62 102 ASN A CA 1
ATOM 827 C C . ASN A 1 102 ? 40.063 11.634 -57.475 1.00 94.62 102 ASN A C 1
ATOM 829 O O . ASN A 1 102 ? 39.479 11.099 -56.537 1.00 94.62 102 ASN A O 1
ATOM 833 N N . LYS A 1 103 ? 41.203 12.324 -57.325 1.00 95.62 103 LYS A N 1
ATOM 834 C CA . LYS A 1 103 ? 41.846 12.529 -56.015 1.00 95.62 103 LYS A CA 1
ATOM 835 C C . LYS A 1 103 ? 40.937 13.283 -55.044 1.00 95.62 103 LYS A C 1
ATOM 837 O O . LYS A 1 103 ? 40.770 12.857 -53.909 1.00 95.62 103 LYS A O 1
ATOM 842 N N . LEU A 1 104 ? 40.302 14.366 -55.501 1.00 96.12 104 LEU A N 1
ATOM 843 C CA . LEU A 1 104 ? 39.341 15.109 -54.678 1.00 96.12 104 LEU A CA 1
ATOM 844 C C . LEU A 1 104 ? 38.162 14.223 -54.245 1.00 96.12 104 LEU A C 1
ATOM 846 O O . LEU A 1 104 ? 37.783 14.234 -53.075 1.00 96.12 104 LEU A O 1
ATOM 850 N N . CYS A 1 105 ? 37.614 13.415 -55.158 1.00 95.62 105 CYS A N 1
ATOM 851 C CA . CYS A 1 105 ? 36.554 12.465 -54.819 1.00 95.62 105 CYS A CA 1
ATOM 852 C C . CYS A 1 105 ? 37.018 11.398 -53.812 1.00 95.62 105 CYS A C 1
ATOM 854 O O . CYS A 1 105 ? 36.260 11.044 -52.913 1.00 95.62 105 CYS A O 1
ATOM 856 N N . GLU A 1 106 ? 38.247 10.894 -53.928 1.00 96.44 106 GLU A N 1
ATOM 857 C CA . GLU A 1 106 ? 38.825 9.916 -52.996 1.00 96.44 106 GLU A CA 1
ATOM 858 C C . GLU A 1 106 ? 38.961 10.487 -51.572 1.00 96.44 106 GLU A C 1
ATOM 860 O O . GLU A 1 106 ? 38.602 9.828 -50.589 1.00 96.44 106 GLU A O 1
ATOM 865 N N . GLU A 1 107 ? 39.392 11.746 -51.452 1.00 96.12 107 GLU A N 1
ATOM 866 C CA . GLU A 1 107 ? 39.447 12.457 -50.171 1.00 96.12 107 GLU A CA 1
ATOM 867 C C . GLU A 1 107 ? 38.052 12.658 -49.559 1.00 96.12 107 GLU A C 1
ATOM 869 O O . GLU A 1 107 ? 37.867 12.487 -48.350 1.00 96.12 107 GLU A O 1
ATOM 874 N N . GLU A 1 108 ? 37.050 13.013 -50.368 1.00 96.56 108 GLU A N 1
ATOM 875 C CA . GLU A 1 108 ? 35.663 13.155 -49.910 1.00 96.56 108 GLU A CA 1
ATOM 876 C C . GLU A 1 108 ? 35.067 11.819 -49.448 1.00 96.56 108 GLU A C 1
ATOM 878 O O . GLU A 1 108 ? 34.433 11.770 -48.389 1.00 96.56 108 GLU A O 1
ATOM 883 N N . ILE A 1 109 ? 35.314 10.730 -50.184 1.00 96.19 109 ILE A N 1
ATOM 884 C CA . ILE A 1 109 ? 34.894 9.373 -49.801 1.00 96.19 109 ILE A CA 1
ATOM 885 C C . ILE A 1 109 ? 35.516 8.988 -48.458 1.00 96.19 109 ILE A C 1
ATOM 887 O O . ILE A 1 109 ? 34.799 8.514 -47.577 1.00 96.19 109 ILE A O 1
ATOM 891 N N . SER A 1 110 ? 36.809 9.258 -48.267 1.00 96.62 110 SER A N 1
ATOM 892 C CA . SER A 1 110 ? 37.513 8.961 -47.013 1.00 96.62 110 SER A CA 1
ATOM 893 C C . SER A 1 110 ? 36.899 9.717 -45.825 1.00 96.62 110 SER A C 1
ATOM 895 O O . SER A 1 110 ? 36.600 9.120 -44.790 1.00 96.62 110 SER A O 1
ATOM 897 N N . LYS A 1 111 ? 36.601 11.015 -45.991 1.00 97.25 111 LYS A N 1
ATOM 898 C CA . LYS A 1 111 ? 35.923 11.829 -44.959 1.00 97.25 111 LYS A CA 1
ATOM 899 C C . LYS A 1 111 ? 34.517 11.317 -44.640 1.00 97.25 111 LYS A C 1
ATOM 901 O O . LYS A 1 111 ? 34.078 11.374 -43.492 1.00 97.25 111 LYS A O 1
ATOM 906 N N . LEU A 1 112 ? 33.775 10.858 -45.648 1.00 96.81 112 LEU A N 1
ATOM 907 C CA . LEU A 1 112 ? 32.440 10.293 -45.448 1.00 96.81 112 LEU A CA 1
ATOM 908 C C . LEU A 1 112 ? 32.498 8.940 -44.734 1.00 96.81 112 LEU A C 1
ATOM 910 O O . LEU A 1 112 ? 31.673 8.696 -43.857 1.00 96.81 112 LEU A O 1
ATOM 914 N N . GLN A 1 113 ? 33.477 8.095 -45.057 1.00 97.19 113 GLN A N 1
ATOM 915 C CA . GLN A 1 113 ? 33.696 6.818 -44.375 1.00 97.19 113 GLN A CA 1
ATOM 916 C C . GLN A 1 113 ? 34.004 7.019 -42.888 1.00 97.19 113 GLN A C 1
ATOM 918 O O . GLN A 1 113 ? 33.380 6.364 -42.055 1.00 97.19 113 GLN A O 1
ATOM 923 N N . GLU A 1 114 ? 34.873 7.975 -42.546 1.00 97.12 114 GLU A N 1
ATOM 924 C CA . GLU A 1 114 ? 35.177 8.320 -41.151 1.00 97.12 114 GLU A CA 1
ATOM 925 C C . GLU A 1 114 ? 33.919 8.784 -40.395 1.00 97.12 114 GLU A C 1
ATOM 927 O O . GLU A 1 114 ? 33.626 8.305 -39.297 1.00 97.12 114 GLU A O 1
ATOM 932 N N . LYS A 1 115 ? 33.107 9.656 -41.011 1.00 97.69 115 LYS A N 1
ATOM 933 C CA . LYS A 1 115 ? 31.831 10.102 -40.423 1.00 97.69 115 LYS A CA 1
ATOM 934 C C . LYS A 1 115 ? 30.844 8.953 -40.225 1.00 97.69 115 LYS A C 1
ATOM 936 O O . LYS A 1 115 ? 30.185 8.900 -39.190 1.00 97.69 115 LYS A O 1
ATOM 941 N N . ILE A 1 116 ? 30.722 8.048 -41.197 1.00 96.56 116 ILE A N 1
ATOM 942 C CA . ILE A 1 116 ? 29.848 6.870 -41.089 1.00 96.56 116 ILE A CA 1
ATOM 943 C C . ILE A 1 116 ? 30.321 5.969 -39.949 1.00 96.56 116 ILE A C 1
ATOM 945 O O . ILE A 1 116 ? 29.491 5.503 -39.168 1.00 96.56 116 ILE A O 1
ATOM 949 N N . GLN A 1 117 ? 31.630 5.757 -39.818 1.00 97.12 117 GLN A N 1
ATOM 950 C CA . GLN A 1 117 ? 32.197 4.952 -38.742 1.00 97.12 117 GLN A CA 1
ATOM 951 C C . GLN A 1 117 ? 31.893 5.564 -37.369 1.00 97.12 117 GLN A C 1
ATOM 953 O O . GLN A 1 117 ? 31.395 4.859 -36.494 1.00 97.12 117 GLN A O 1
ATOM 958 N N . LEU A 1 118 ? 32.090 6.877 -37.211 1.00 97.44 118 LEU A N 1
ATOM 959 C CA . LEU A 1 118 ? 31.763 7.593 -35.975 1.00 97.44 118 LEU A CA 1
ATOM 960 C C . LEU A 1 118 ? 30.269 7.494 -35.625 1.00 97.44 118 LEU A C 1
ATOM 962 O O . LEU A 1 118 ? 29.913 7.199 -34.488 1.00 97.44 118 LEU A O 1
ATOM 966 N N . VAL A 1 119 ? 29.381 7.714 -36.600 1.00 97.38 119 VAL A N 1
ATOM 967 C CA . VAL A 1 119 ? 27.927 7.603 -36.383 1.00 97.38 119 VAL A CA 1
ATOM 968 C C . VAL A 1 119 ? 27.528 6.171 -36.023 1.00 97.38 119 VAL A C 1
ATOM 970 O O . VAL A 1 119 ? 26.669 5.979 -35.167 1.00 97.38 119 VAL A O 1
ATOM 973 N N . THR A 1 120 ? 28.152 5.170 -36.645 1.00 96.56 120 THR A N 1
ATOM 974 C CA . THR A 1 120 ? 27.879 3.753 -36.362 1.00 96.56 120 THR A CA 1
ATOM 975 C C . THR A 1 120 ? 28.282 3.383 -34.937 1.00 96.56 120 THR A C 1
ATOM 977 O O . THR A 1 120 ? 27.521 2.702 -34.253 1.00 96.56 120 THR A O 1
ATOM 980 N N . GLU A 1 121 ? 29.438 3.863 -34.478 1.00 97.00 121 GLU A N 1
ATOM 981 C CA . GLU A 1 121 ? 29.906 3.652 -33.107 1.00 97.00 121 GLU A CA 1
ATOM 982 C C . GLU A 1 121 ? 28.955 4.292 -32.088 1.00 97.00 121 GLU A C 1
ATOM 984 O O . GLU A 1 121 ? 28.431 3.603 -31.217 1.00 97.00 121 GLU A O 1
ATOM 989 N N . ASN A 1 122 ? 28.610 5.568 -32.279 1.00 96.62 122 ASN A N 1
ATOM 990 C CA . ASN A 1 122 ? 27.674 6.270 -31.397 1.00 96.62 122 ASN A CA 1
ATOM 991 C C . ASN A 1 122 ? 26.293 5.587 -31.350 1.00 96.62 122 ASN A C 1
ATOM 993 O O . ASN A 1 122 ? 25.653 5.527 -30.298 1.00 96.62 122 ASN A O 1
ATOM 997 N N . LEU A 1 123 ? 25.807 5.071 -32.487 1.00 96.38 123 LEU A N 1
ATOM 998 C CA . LEU A 1 123 ? 24.551 4.318 -32.545 1.00 96.38 123 LEU A CA 1
ATOM 999 C C . LEU A 1 123 ? 24.638 2.996 -31.779 1.00 96.38 123 LEU A C 1
ATOM 1001 O O . LEU A 1 123 ? 23.655 2.613 -31.142 1.00 96.38 123 LEU A O 1
ATOM 1005 N N . ARG A 1 124 ? 25.786 2.310 -31.830 1.00 96.81 124 ARG A N 1
ATOM 1006 C CA . ARG A 1 124 ? 26.028 1.090 -31.056 1.00 96.81 124 ARG A CA 1
ATOM 1007 C C . ARG A 1 124 ? 26.002 1.383 -29.559 1.00 96.81 124 ARG A C 1
ATOM 1009 O O . ARG A 1 124 ? 25.225 0.745 -28.854 1.00 96.81 124 ARG A O 1
ATOM 1016 N N . GLU A 1 125 ? 26.758 2.379 -29.102 1.00 96.38 125 GLU A N 1
ATOM 1017 C CA . GLU A 1 125 ? 26.778 2.795 -27.692 1.00 96.38 125 GLU A CA 1
ATOM 1018 C C . GLU A 1 125 ? 25.367 3.173 -27.211 1.00 96.38 125 GLU A C 1
ATOM 1020 O O . GLU A 1 125 ? 24.876 2.646 -26.214 1.00 96.38 125 GLU A O 1
ATOM 1025 N N . THR A 1 126 ? 24.641 3.983 -27.990 1.00 96.25 126 THR A N 1
ATOM 1026 C CA . THR A 1 126 ? 23.255 4.370 -27.667 1.00 96.25 126 THR A CA 1
ATOM 1027 C C . THR A 1 126 ? 22.317 3.154 -27.598 1.00 96.25 126 THR A C 1
ATOM 1029 O O . THR A 1 126 ? 21.394 3.111 -26.779 1.00 96.25 126 THR A O 1
ATOM 1032 N N . ALA A 1 127 ? 22.506 2.153 -28.464 1.00 96.50 127 ALA A N 1
ATOM 1033 C CA . ALA A 1 127 ? 21.702 0.933 -28.452 1.00 96.50 127 ALA A CA 1
ATOM 1034 C C . ALA A 1 127 ? 21.986 0.072 -27.209 1.00 96.50 127 ALA A C 1
ATOM 1036 O O . ALA A 1 127 ? 21.044 -0.460 -26.612 1.00 96.50 127 ALA A O 1
ATOM 1037 N N . GLU A 1 128 ? 23.250 -0.028 -26.797 1.00 96.31 128 GLU A N 1
ATOM 1038 C CA . GLU A 1 128 ? 23.665 -0.714 -25.569 1.00 96.31 128 GLU A CA 1
ATOM 1039 C C . GLU A 1 128 ? 23.105 -0.011 -24.325 1.00 96.31 128 GLU A C 1
ATOM 1041 O O . GLU A 1 128 ? 22.476 -0.659 -23.482 1.00 96.31 128 GLU A O 1
ATOM 1046 N N . GLU A 1 129 ? 23.217 1.318 -24.251 1.00 95.75 129 GLU A N 1
ATOM 1047 C CA . GLU A 1 129 ? 22.614 2.133 -23.189 1.00 95.75 129 GLU A CA 1
ATOM 1048 C C . GLU A 1 129 ? 21.097 1.947 -23.112 1.00 95.75 129 GLU A C 1
ATOM 1050 O O . GLU A 1 129 ? 20.541 1.722 -22.032 1.00 95.75 129 GLU A O 1
ATOM 1055 N N . LYS A 1 130 ? 20.410 1.972 -24.259 1.00 96.50 130 LYS A N 1
ATOM 1056 C CA . LYS A 1 130 ? 18.964 1.732 -24.325 1.00 96.50 130 LYS A CA 1
ATOM 1057 C C . LYS A 1 130 ? 18.602 0.329 -23.836 1.00 96.50 130 LYS A C 1
ATOM 1059 O O . LYS A 1 130 ? 17.611 0.177 -23.122 1.00 96.50 130 LYS A O 1
ATOM 1064 N N . SER A 1 131 ? 19.385 -0.685 -24.201 1.00 96.25 131 SER A N 1
ATOM 1065 C CA . SER A 1 131 ? 19.181 -2.059 -23.735 1.00 96.25 131 SER A CA 1
ATOM 1066 C C . SER A 1 131 ? 19.344 -2.163 -22.215 1.00 96.25 131 SER A C 1
ATOM 1068 O O . SER A 1 131 ? 18.499 -2.759 -21.545 1.00 96.25 131 SER A O 1
ATOM 1070 N N . MET A 1 132 ? 20.380 -1.533 -21.653 1.00 96.12 132 MET A N 1
ATOM 1071 C CA . MET A 1 132 ? 20.593 -1.479 -20.203 1.00 96.12 132 MET A CA 1
ATOM 1072 C C . MET A 1 132 ? 19.451 -0.752 -19.484 1.00 96.12 132 MET A C 1
ATOM 1074 O O . MET A 1 132 ? 18.934 -1.254 -18.485 1.00 96.12 132 MET A O 1
ATOM 1078 N N . LEU A 1 133 ? 18.999 0.390 -20.008 1.00 95.75 133 LEU A N 1
ATOM 1079 C CA . LEU A 1 133 ? 17.871 1.135 -19.443 1.00 95.75 133 LEU A CA 1
ATOM 1080 C C . LEU A 1 133 ? 16.572 0.324 -19.452 1.00 95.75 133 LEU A C 1
ATOM 1082 O O . LEU A 1 133 ? 15.831 0.362 -18.470 1.00 95.75 133 LEU A O 1
ATOM 1086 N N . LEU A 1 134 ? 16.300 -0.429 -20.522 1.00 96.19 134 LEU A N 1
ATOM 1087 C CA . LEU A 1 134 ? 15.136 -1.314 -20.589 1.00 96.19 134 LEU A CA 1
ATOM 1088 C C . LEU A 1 134 ? 15.210 -2.426 -19.538 1.00 96.19 134 LEU A C 1
ATOM 1090 O O . LEU A 1 134 ? 14.219 -2.654 -18.844 1.00 96.19 134 LEU A O 1
ATOM 1094 N N . ALA A 1 135 ? 16.374 -3.059 -19.369 1.00 95.25 135 ALA A N 1
ATOM 1095 C CA . ALA A 1 135 ? 16.575 -4.088 -18.349 1.00 95.25 135 ALA A CA 1
ATOM 1096 C C . ALA A 1 135 ? 16.347 -3.536 -16.930 1.00 95.25 135 ALA A C 1
ATOM 1098 O O . ALA A 1 135 ? 15.560 -4.097 -16.167 1.00 95.25 135 ALA A O 1
ATOM 1099 N N . VAL A 1 136 ? 16.947 -2.383 -16.607 1.00 95.44 136 VAL A N 1
ATOM 1100 C CA . VAL A 1 136 ? 16.761 -1.706 -15.310 1.00 95.44 136 VAL A CA 1
ATOM 1101 C C . VAL A 1 136 ? 15.304 -1.285 -15.104 1.00 95.44 136 VAL A C 1
ATOM 1103 O O . VAL A 1 136 ? 14.776 -1.386 -13.997 1.00 95.44 136 VAL A O 1
ATOM 1106 N N . SER A 1 137 ? 14.630 -0.808 -16.153 1.00 94.00 137 SER A N 1
ATOM 1107 C CA . SER A 1 137 ? 13.218 -0.430 -16.078 1.00 94.00 137 SER A CA 1
ATOM 1108 C C . SER A 1 137 ? 12.325 -1.640 -15.807 1.00 94.00 137 SER A C 1
ATOM 1110 O O . SER A 1 137 ? 11.397 -1.537 -15.007 1.00 94.00 137 SER A O 1
ATOM 1112 N N . GLN A 1 138 ? 12.599 -2.778 -16.446 1.00 95.25 138 GLN A N 1
ATOM 1113 C CA . GLN A 1 138 ? 11.839 -4.010 -16.247 1.00 95.25 138 GLN A CA 1
ATOM 1114 C C . GLN A 1 138 ? 12.050 -4.576 -14.836 1.00 95.25 138 GLN A C 1
ATOM 1116 O O . GLN A 1 138 ? 11.086 -4.969 -14.178 1.00 95.25 138 GLN A O 1
ATOM 1121 N N . GLU A 1 139 ? 13.287 -4.551 -14.336 1.00 93.06 139 GLU A N 1
ATOM 1122 C CA . GLU A 1 139 ? 13.600 -4.950 -12.962 1.00 93.06 139 GLU A CA 1
ATOM 1123 C C . GLU A 1 139 ? 12.874 -4.054 -11.949 1.00 93.06 139 GLU A C 1
ATOM 1125 O O . GLU A 1 139 ? 12.161 -4.559 -11.078 1.00 93.06 139 GLU A O 1
ATOM 1130 N N . LYS A 1 140 ? 12.955 -2.726 -12.107 1.00 94.25 140 LYS A N 1
ATOM 1131 C CA . LYS A 1 140 ? 12.231 -1.779 -11.243 1.00 94.25 140 LYS A CA 1
ATOM 1132 C C . LYS A 1 140 ? 10.724 -2.014 -11.263 1.00 94.25 140 LYS A C 1
ATOM 1134 O O . LYS A 1 140 ? 10.109 -1.992 -10.200 1.00 94.25 140 LYS A O 1
ATOM 1139 N N . GLN A 1 141 ? 10.146 -2.265 -12.437 1.00 94.44 141 GLN A N 1
ATOM 1140 C CA . GLN A 1 141 ? 8.725 -2.580 -12.56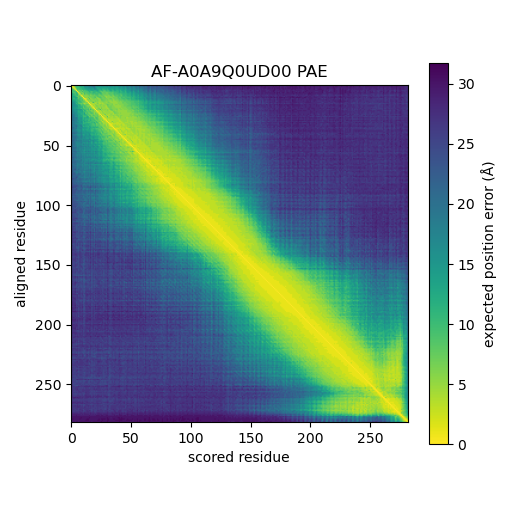6 1.00 94.44 141 GLN A CA 1
ATOM 1141 C C . GLN A 1 141 ? 8.362 -3.836 -11.761 1.00 94.44 141 GLN A C 1
ATOM 1143 O O . GLN A 1 141 ? 7.415 -3.805 -10.980 1.00 94.44 141 GLN A O 1
ATOM 1148 N N . SER A 1 142 ? 9.162 -4.902 -11.861 1.00 94.31 142 SER A N 1
ATOM 1149 C CA . SER A 1 142 ? 8.923 -6.141 -11.107 1.00 94.31 142 SER A CA 1
ATOM 1150 C C . SER A 1 142 ? 8.992 -5.945 -9.584 1.00 94.31 142 SER A C 1
ATOM 1152 O O . SER A 1 142 ? 8.167 -6.491 -8.850 1.00 94.31 142 SER A O 1
ATOM 1154 N N . VAL A 1 143 ? 9.930 -5.120 -9.100 1.00 94.12 143 VAL A N 1
ATOM 1155 C CA . VAL A 1 143 ? 10.069 -4.789 -7.671 1.00 94.12 143 VAL A CA 1
ATOM 1156 C C . VAL A 1 143 ? 8.876 -3.969 -7.180 1.00 94.12 143 VAL A C 1
ATOM 1158 O O . VAL A 1 143 ? 8.361 -4.227 -6.091 1.00 94.12 143 VAL A O 1
ATOM 1161 N N . VAL A 1 144 ? 8.413 -2.998 -7.973 1.00 94.81 144 VAL A N 1
ATOM 1162 C CA . VAL A 1 144 ? 7.222 -2.198 -7.649 1.00 94.81 144 VAL A CA 1
ATOM 1163 C C . VAL A 1 144 ? 5.985 -3.091 -7.565 1.00 94.81 144 VAL A C 1
ATOM 1165 O O . VAL A 1 144 ? 5.274 -3.031 -6.565 1.00 94.81 144 VAL A O 1
ATOM 1168 N N . GLU A 1 145 ? 5.772 -3.974 -8.541 1.00 94.94 145 GLU A N 1
ATOM 1169 C CA . GLU A 1 145 ? 4.637 -4.908 -8.554 1.00 94.94 145 GLU A CA 1
ATOM 1170 C C . GLU A 1 145 ? 4.658 -5.885 -7.370 1.00 94.94 145 GLU A C 1
ATOM 1172 O O . GLU A 1 145 ? 3.616 -6.154 -6.766 1.00 94.94 145 GLU A O 1
ATOM 1177 N N . ALA A 1 146 ? 5.834 -6.409 -7.007 1.00 94.50 146 ALA A N 1
ATOM 1178 C CA . ALA A 1 146 ? 5.984 -7.266 -5.832 1.00 94.50 146 ALA A CA 1
ATOM 1179 C C . ALA A 1 146 ? 5.607 -6.514 -4.546 1.00 94.50 146 ALA A C 1
ATOM 1181 O O . ALA A 1 146 ? 4.814 -7.012 -3.746 1.00 94.50 146 ALA A O 1
ATOM 1182 N N . ARG A 1 147 ? 6.097 -5.278 -4.393 1.00 94.38 147 ARG A N 1
ATOM 1183 C CA . ARG A 1 147 ? 5.793 -4.427 -3.236 1.00 94.38 147 ARG A CA 1
ATOM 1184 C C . ARG A 1 147 ? 4.311 -4.054 -3.164 1.00 94.38 147 ARG A C 1
ATOM 1186 O O . ARG A 1 147 ? 3.737 -4.028 -2.080 1.00 94.38 147 ARG A O 1
ATOM 1193 N N . GLU A 1 148 ? 3.675 -3.757 -4.296 1.00 94.69 148 GLU A N 1
ATOM 1194 C CA . GLU A 1 148 ? 2.233 -3.487 -4.357 1.00 94.69 148 GLU A CA 1
ATOM 1195 C C . GLU A 1 148 ? 1.401 -4.710 -3.961 1.00 94.69 148 GLU A C 1
ATOM 1197 O O . GLU A 1 148 ? 0.378 -4.562 -3.287 1.00 94.69 148 GLU A O 1
ATOM 1202 N N . ARG A 1 149 ? 1.841 -5.915 -4.342 1.00 95.69 149 ARG A N 1
ATOM 1203 C CA . ARG A 1 149 ? 1.190 -7.168 -3.943 1.00 95.69 149 ARG A CA 1
ATOM 1204 C C . ARG A 1 149 ? 1.282 -7.391 -2.434 1.00 95.69 149 ARG A C 1
ATOM 1206 O O . ARG A 1 149 ? 0.252 -7.627 -1.811 1.00 95.69 149 ARG A O 1
ATOM 1213 N N . GLU A 1 150 ? 2.467 -7.225 -1.846 1.00 95.50 150 GLU A N 1
ATOM 1214 C CA . GLU A 1 150 ? 2.661 -7.309 -0.390 1.00 95.50 150 GLU A CA 1
ATOM 1215 C C . GLU A 1 150 ? 1.800 -6.283 0.361 1.00 95.50 150 GLU A C 1
ATOM 1217 O O . GLU A 1 150 ? 1.111 -6.623 1.323 1.00 95.50 150 GLU A O 1
ATOM 1222 N N . HIS A 1 151 ? 1.774 -5.027 -0.100 1.00 95.88 151 HIS A N 1
ATOM 1223 C CA . HIS A 1 151 ? 0.918 -3.995 0.498 1.00 95.88 151 HIS A CA 1
ATOM 1224 C C . HIS A 1 151 ? -0.565 -4.346 0.408 1.00 95.88 151 HIS A C 1
ATOM 1226 O O . HIS A 1 151 ? -1.306 -4.089 1.355 1.00 95.88 151 HIS A O 1
ATOM 1232 N N . ARG A 1 152 ? -1.012 -4.949 -0.699 1.00 96.62 152 ARG A N 1
ATOM 1233 C CA . ARG A 1 152 ? -2.398 -5.408 -0.849 1.00 96.62 152 ARG A CA 1
ATOM 1234 C C . ARG A 1 152 ? -2.738 -6.508 0.158 1.00 96.62 152 ARG A C 1
ATOM 1236 O O . ARG A 1 152 ? -3.765 -6.406 0.818 1.00 96.62 152 ARG A O 1
ATOM 1243 N N . GLU A 1 153 ? -1.865 -7.498 0.333 1.00 96.81 153 GLU A N 1
ATOM 1244 C CA . G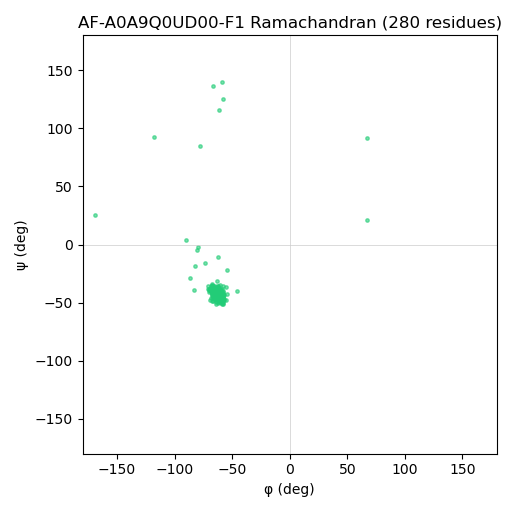LU A 1 153 ? -2.053 -8.576 1.318 1.00 96.81 153 GLU A CA 1
ATOM 1245 C C . GLU A 1 153 ? -2.090 -8.046 2.763 1.00 96.81 153 GLU A C 1
ATOM 1247 O O . GLU A 1 153 ? -2.908 -8.488 3.581 1.0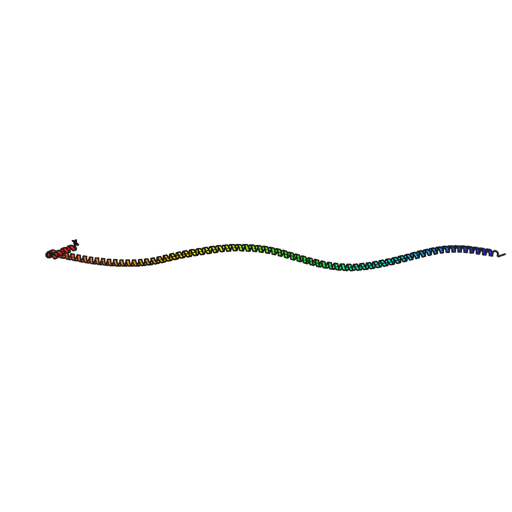0 96.81 153 GLU A O 1
ATOM 1252 N N . LEU A 1 154 ? -1.244 -7.057 3.077 1.00 97.00 154 LEU A N 1
ATOM 1253 C CA . LEU A 1 154 ? -1.272 -6.360 4.365 1.00 97.00 154 LEU A CA 1
ATOM 1254 C C . LEU A 1 154 ? -2.590 -5.606 4.569 1.00 97.00 154 LEU A C 1
ATOM 1256 O O . LEU A 1 154 ? -3.191 -5.712 5.640 1.00 97.00 154 LEU A O 1
ATOM 1260 N N . LEU A 1 155 ? -3.062 -4.871 3.559 1.00 97.38 155 LEU A N 1
ATOM 1261 C CA . LEU A 1 155 ? -4.335 -4.149 3.624 1.00 97.38 155 LEU A CA 1
ATOM 1262 C C . LEU A 1 155 ? -5.519 -5.102 3.810 1.00 97.38 155 LEU A C 1
ATOM 1264 O O . LEU A 1 155 ? -6.364 -4.845 4.668 1.00 97.38 155 LEU A O 1
ATOM 1268 N N . ASP A 1 156 ? -5.553 -6.222 3.090 1.00 97.56 156 ASP A N 1
ATOM 1269 C CA . ASP A 1 156 ? -6.599 -7.239 3.240 1.00 97.56 156 ASP A CA 1
ATOM 1270 C C . ASP A 1 156 ? -6.590 -7.839 4.657 1.00 97.56 156 ASP A C 1
ATOM 1272 O O . ASP A 1 156 ? -7.639 -7.963 5.298 1.00 97.56 156 ASP A O 1
ATOM 1276 N N . SER A 1 157 ? -5.401 -8.121 5.200 1.00 97.81 157 SER A N 1
ATOM 1277 C CA . SER A 1 157 ? -5.233 -8.603 6.578 1.00 97.81 157 SER A CA 1
ATOM 1278 C C . SER A 1 157 ? -5.723 -7.583 7.613 1.00 97.81 157 SER A C 1
ATOM 1280 O O . SER A 1 157 ? -6.428 -7.943 8.561 1.00 97.81 157 SER A O 1
ATOM 1282 N N . ILE A 1 158 ? -5.403 -6.298 7.420 1.00 98.00 158 ILE A N 1
ATOM 1283 C CA . ILE A 1 158 ? -5.879 -5.201 8.275 1.00 98.00 158 ILE A CA 1
ATOM 1284 C C . ILE A 1 158 ? -7.405 -5.104 8.213 1.00 98.00 158 ILE A C 1
ATOM 1286 O O . ILE A 1 158 ? -8.048 -4.989 9.256 1.00 98.00 158 ILE A O 1
ATOM 1290 N N . VAL A 1 159 ? -8.002 -5.192 7.023 1.00 98.12 159 VAL A N 1
ATOM 1291 C CA . VAL A 1 159 ? -9.460 -5.132 6.851 1.00 98.12 159 VAL A CA 1
ATOM 1292 C C . VAL A 1 159 ? -10.148 -6.287 7.583 1.00 98.12 159 VAL A C 1
ATOM 1294 O O . VAL A 1 159 ? -11.140 -6.062 8.283 1.00 98.12 159 VAL A O 1
ATOM 1297 N N . VAL A 1 160 ? -9.616 -7.509 7.493 1.00 98.06 160 VAL A N 1
ATOM 1298 C CA . VAL A 1 160 ? -10.136 -8.664 8.247 1.00 98.06 160 VAL A CA 1
ATOM 1299 C C . VAL A 1 160 ? -10.043 -8.427 9.757 1.00 98.06 160 VAL A C 1
ATOM 1301 O O . VAL A 1 160 ? -11.025 -8.655 10.470 1.00 98.06 160 VAL A O 1
ATOM 1304 N N . LEU A 1 161 ? -8.905 -7.924 10.244 1.00 98.19 161 LEU A N 1
ATOM 1305 C CA . LEU A 1 161 ? -8.693 -7.646 11.666 1.00 98.19 161 LEU A CA 1
ATOM 1306 C C . LEU A 1 161 ? -9.646 -6.560 12.189 1.00 98.19 161 LEU A C 1
ATOM 1308 O O . LEU A 1 161 ? -10.292 -6.754 13.220 1.00 98.19 161 LEU A O 1
ATOM 1312 N N . VAL A 1 162 ? -9.784 -5.448 11.464 1.00 98.25 162 VAL A N 1
ATOM 1313 C CA . VAL A 1 162 ? -10.687 -4.341 11.818 1.00 98.25 162 VAL A CA 1
ATOM 1314 C C . VAL A 1 162 ? -12.140 -4.812 11.844 1.00 98.25 162 VAL A C 1
ATOM 1316 O O . VAL A 1 162 ? -12.863 -4.516 12.797 1.00 98.25 162 VAL A O 1
ATOM 1319 N N . ASN A 1 163 ? -12.564 -5.605 10.857 1.00 98.12 163 ASN A N 1
ATOM 1320 C CA . ASN A 1 163 ? -13.912 -6.173 10.828 1.00 98.12 163 ASN A CA 1
ATOM 1321 C C . ASN A 1 163 ? -14.163 -7.142 11.996 1.00 98.12 163 ASN A C 1
ATOM 1323 O O . ASN A 1 163 ? -15.238 -7.117 12.600 1.00 98.12 163 ASN A O 1
ATOM 1327 N N . GLY A 1 164 ? -13.182 -7.982 12.340 1.00 98.44 164 GLY A N 1
ATOM 1328 C CA . GLY A 1 164 ? -13.261 -8.882 13.495 1.00 98.44 164 GLY A CA 1
ATOM 1329 C C . GLY A 1 164 ? -13.351 -8.128 14.825 1.00 98.44 164 GLY A C 1
ATOM 1330 O O . GLY A 1 164 ? -14.177 -8.466 15.682 1.00 98.44 164 GLY A O 1
ATOM 1331 N N . LEU A 1 165 ? -12.555 -7.067 14.976 1.00 98.25 165 LEU A N 1
ATOM 1332 C CA . LEU A 1 165 ? -12.587 -6.199 16.150 1.00 98.25 165 LEU A CA 1
ATOM 1333 C C . LEU A 1 165 ? -13.926 -5.465 16.264 1.00 98.25 165 LEU A C 1
ATOM 1335 O O . LEU A 1 165 ? -14.528 -5.473 17.334 1.00 98.25 165 LEU A O 1
ATOM 1339 N N . SER A 1 166 ? -14.426 -4.897 15.164 1.00 98.50 166 SER A N 1
ATOM 1340 C CA . SER A 1 166 ? -15.714 -4.198 15.128 1.00 98.50 166 SER A CA 1
ATOM 1341 C C . SER A 1 166 ? -16.861 -5.102 15.590 1.00 98.50 166 SER A C 1
ATOM 1343 O O . SER A 1 166 ? -17.609 -4.718 16.488 1.00 98.50 166 SER A O 1
ATOM 1345 N N . ARG A 1 167 ? -16.938 -6.341 15.082 1.00 98.44 167 ARG A N 1
ATOM 1346 C CA . ARG A 1 167 ? -17.934 -7.328 15.541 1.00 98.44 167 ARG A CA 1
ATOM 1347 C C . ARG A 1 167 ? -17.800 -7.630 17.032 1.00 98.44 167 ARG A C 1
ATOM 1349 O O . ARG A 1 167 ? -18.793 -7.620 17.751 1.00 98.44 167 ARG A O 1
ATOM 1356 N N . SER A 1 168 ? -16.572 -7.847 17.504 1.00 98.38 168 SER A N 1
ATOM 1357 C CA . SER A 1 168 ? -16.306 -8.149 18.916 1.00 98.38 168 SER A CA 1
ATOM 1358 C C . SER A 1 168 ? -16.727 -7.007 19.847 1.00 98.38 168 SER A C 1
ATOM 1360 O O . SER A 1 168 ? -17.260 -7.264 20.928 1.00 98.38 168 SER A O 1
ATOM 1362 N N . VAL A 1 169 ? -16.515 -5.755 19.424 1.00 98.56 169 VAL A N 1
ATOM 1363 C CA . VAL A 1 169 ? -16.948 -4.555 20.156 1.00 98.56 169 VAL A CA 1
ATOM 1364 C C . VAL A 1 169 ? -18.470 -4.469 20.196 1.00 98.56 169 VAL A C 1
ATOM 1366 O O . VAL A 1 169 ? -19.022 -4.341 21.284 1.00 98.56 169 VAL A O 1
ATOM 1369 N N . THR A 1 170 ? -19.160 -4.623 19.065 1.00 98.38 170 THR A N 1
ATOM 1370 C CA . THR A 1 170 ? -20.633 -4.605 19.030 1.00 98.38 170 THR A CA 1
ATOM 1371 C C . THR A 1 170 ? -21.241 -5.713 19.899 1.00 98.38 170 THR A C 1
ATOM 1373 O O . THR A 1 170 ? -22.187 -5.480 20.657 1.00 98.38 170 THR A O 1
ATOM 1376 N N . ASP A 1 171 ? -20.666 -6.916 19.862 1.00 98.56 171 ASP A N 1
ATOM 1377 C CA . ASP A 1 171 ? -21.095 -8.025 20.712 1.00 98.56 171 ASP A CA 1
ATOM 1378 C C . ASP A 1 171 ? -20.880 -7.711 22.198 1.00 98.56 171 ASP A C 1
ATOM 1380 O O . ASP A 1 171 ? -21.746 -7.995 23.031 1.00 98.56 171 ASP A O 1
ATOM 1384 N N . PHE A 1 172 ? -19.736 -7.117 22.546 1.00 98.25 172 PHE A N 1
ATOM 1385 C CA . PHE A 1 172 ? -19.451 -6.686 23.910 1.00 98.25 172 PHE A CA 1
ATOM 1386 C C . PHE A 1 172 ? -20.426 -5.606 24.385 1.00 98.25 172 PHE A C 1
ATOM 1388 O O . PHE A 1 172 ? -20.999 -5.760 25.465 1.00 98.25 172 PHE A O 1
ATOM 1395 N N . GLU A 1 173 ? -20.662 -4.570 23.578 1.00 98.50 173 GLU A N 1
ATOM 1396 C CA . GLU A 1 173 ? -21.628 -3.508 23.871 1.00 98.50 173 GLU A CA 1
ATOM 1397 C C . GLU A 1 173 ? -23.014 -4.095 24.147 1.00 98.50 173 GLU A C 1
ATOM 1399 O O . GLU A 1 173 ? -23.603 -3.809 25.189 1.00 98.50 173 GLU A O 1
ATOM 1404 N N . SER A 1 174 ? -23.498 -5.005 23.294 1.00 98.25 174 SER A N 1
ATOM 1405 C CA . SER A 1 174 ? -24.812 -5.637 23.475 1.00 98.25 174 SER A CA 1
ATOM 1406 C C . SER A 1 174 ? -24.926 -6.409 24.801 1.00 98.25 174 SER A C 1
ATOM 1408 O O . SER A 1 174 ? -25.936 -6.299 25.511 1.00 98.25 174 SER A O 1
ATOM 1410 N N . ARG A 1 175 ? -23.876 -7.156 25.184 1.00 98.50 175 ARG A N 1
ATOM 1411 C CA . ARG A 1 175 ? -23.816 -7.8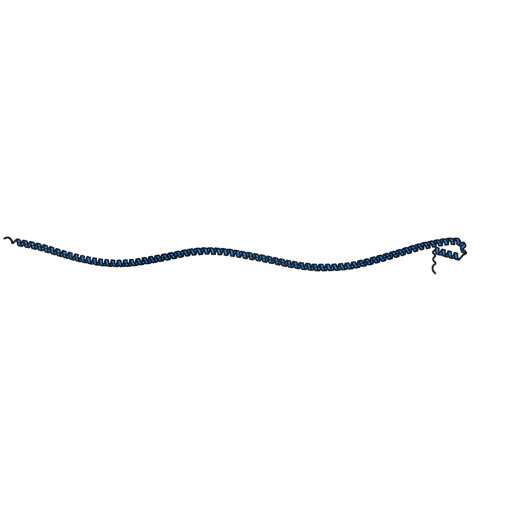82 26.463 1.00 98.50 175 ARG A CA 1
ATOM 1412 C C . ARG A 1 175 ? -23.780 -6.917 27.639 1.00 98.50 175 ARG A C 1
ATOM 1414 O O . ARG A 1 175 ? -24.544 -7.096 28.587 1.00 98.50 175 ARG A O 1
ATOM 1421 N N . ALA A 1 176 ? -22.939 -5.890 27.562 1.00 98.50 176 ALA A N 1
ATOM 1422 C CA . ALA A 1 176 ? -22.814 -4.877 28.600 1.00 98.50 176 ALA A CA 1
ATOM 1423 C C . ALA A 1 176 ? -24.148 -4.151 28.822 1.00 98.50 176 ALA A C 1
ATOM 1425 O O . ALA A 1 176 ? -24.620 -4.072 29.956 1.00 98.50 176 ALA A O 1
ATOM 1426 N N . THR A 1 177 ? -24.822 -3.713 27.755 1.00 98.62 177 THR A N 1
ATOM 1427 C CA . THR A 1 177 ? -26.143 -3.075 27.844 1.00 98.62 177 THR A CA 1
ATOM 1428 C C . THR A 1 177 ? -27.174 -3.994 28.499 1.00 98.62 177 THR A C 1
ATOM 1430 O O . THR A 1 177 ? -27.941 -3.548 29.357 1.00 98.62 177 THR A O 1
ATOM 1433 N N . LYS A 1 178 ? -27.195 -5.285 28.141 1.00 98.38 178 LYS A N 1
ATOM 1434 C CA . LYS A 1 178 ? -28.120 -6.261 28.736 1.00 98.38 178 LYS A CA 1
ATOM 1435 C C . LYS A 1 178 ? -27.866 -6.455 30.233 1.00 98.38 178 LYS A C 1
ATOM 1437 O O . LYS A 1 178 ? -28.825 -6.459 31.009 1.00 98.38 178 LYS A O 1
ATOM 1442 N N . GLU A 1 179 ? -26.607 -6.590 30.643 1.00 98.50 179 GLU A N 1
ATOM 1443 C CA . GLU A 1 179 ? -26.241 -6.770 32.053 1.00 98.50 179 GLU A CA 1
ATOM 1444 C C . GLU A 1 179 ? -26.486 -5.516 32.892 1.00 98.50 179 GLU A C 1
ATOM 1446 O O . GLU A 1 179 ? -27.006 -5.612 34.009 1.00 98.50 179 GLU A O 1
ATOM 1451 N N . ILE A 1 180 ? -26.208 -4.333 32.340 1.00 98.44 180 ILE A N 1
ATOM 1452 C CA . ILE A 1 180 ? -26.547 -3.056 32.977 1.00 98.44 180 ILE A CA 1
ATOM 1453 C C . ILE A 1 180 ? -28.060 -2.973 33.179 1.00 98.44 180 ILE A C 1
ATOM 1455 O O . ILE A 1 180 ? -28.509 -2.774 34.305 1.00 98.44 180 ILE A O 1
ATOM 1459 N N . LYS A 1 181 ? -28.861 -3.231 32.136 1.00 98.62 181 LYS A N 1
ATOM 1460 C CA . LYS A 1 181 ? -30.329 -3.204 32.232 1.00 98.62 181 LYS A CA 1
ATOM 1461 C C . LYS A 1 181 ? -30.855 -4.190 33.278 1.00 98.62 181 LYS A C 1
ATOM 1463 O O . LYS A 1 181 ? -31.732 -3.843 34.068 1.00 98.62 181 LYS A O 1
ATOM 1468 N N . ARG A 1 182 ? -30.312 -5.41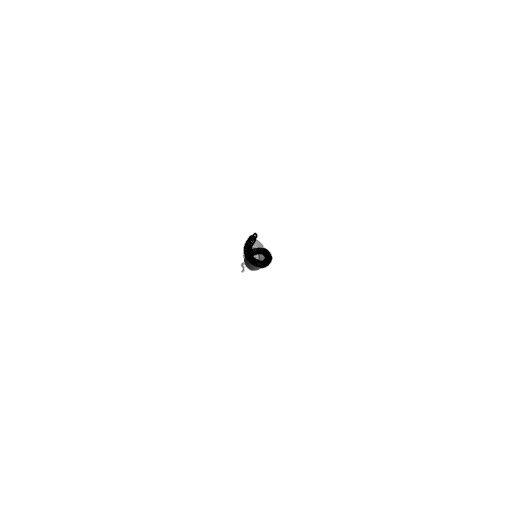3 33.316 1.00 98.38 182 ARG A N 1
ATOM 1469 C CA . ARG A 1 182 ? -30.665 -6.420 34.329 1.00 98.38 182 ARG A CA 1
ATOM 1470 C C . ARG A 1 182 ? -30.342 -5.928 35.740 1.00 98.38 182 ARG A C 1
ATOM 1472 O O . ARG A 1 182 ? -31.149 -6.114 36.649 1.00 98.38 182 ARG A O 1
ATOM 1479 N N . SER A 1 183 ? -29.173 -5.323 35.922 1.00 97.94 183 SER A N 1
ATOM 1480 C CA . SER A 1 183 ? -28.722 -4.804 37.213 1.00 97.94 183 SER A CA 1
ATOM 1481 C C . SER A 1 183 ? -29.575 -3.626 37.681 1.00 97.94 183 SER A C 1
ATOM 1483 O O . SER A 1 183 ? -29.996 -3.622 38.836 1.00 97.94 183 SER A O 1
ATOM 1485 N N . SER A 1 184 ? -29.922 -2.697 36.786 1.00 98.31 184 SER A N 1
ATOM 1486 C CA . SER A 1 184 ? -30.831 -1.581 37.074 1.00 98.31 184 SER A CA 1
ATOM 1487 C C . SER A 1 184 ? -32.204 -2.065 37.540 1.00 98.31 184 SER A C 1
ATOM 1489 O O . SER A 1 184 ? -32.658 -1.650 38.601 1.00 98.31 184 SER A O 1
ATOM 1491 N N . LEU A 1 185 ? -32.819 -3.025 36.835 1.00 98.38 185 LEU A N 1
ATOM 1492 C CA . LEU A 1 185 ? -34.117 -3.591 37.234 1.00 98.38 185 LEU A CA 1
ATOM 1493 C C . LEU A 1 185 ? -34.063 -4.271 38.612 1.00 98.38 185 LEU A C 1
ATOM 1495 O O . LEU A 1 185 ? -34.989 -4.158 39.415 1.00 98.38 185 LEU A O 1
ATOM 1499 N N . ARG A 1 186 ? -32.970 -4.985 38.912 1.00 98.38 186 ARG A N 1
ATOM 1500 C CA . ARG A 1 186 ? -32.769 -5.589 40.239 1.00 98.38 186 ARG A CA 1
ATOM 1501 C C . ARG A 1 186 ? -32.630 -4.524 41.323 1.00 98.38 186 ARG A C 1
ATOM 1503 O O . ARG A 1 186 ? -33.180 -4.708 42.406 1.00 98.38 186 ARG A O 1
ATOM 1510 N N . LEU A 1 187 ? -31.905 -3.444 41.040 1.00 98.19 187 LEU A N 1
ATOM 1511 C CA . LEU A 1 187 ? -31.706 -2.343 41.976 1.00 98.19 187 LEU A CA 1
ATOM 1512 C C . LEU A 1 187 ? -33.016 -1.595 42.252 1.00 98.19 187 LEU A C 1
ATOM 1514 O O . LEU A 1 187 ? -33.318 -1.322 43.410 1.00 98.19 187 LEU A O 1
ATOM 1518 N N . GLU A 1 188 ? -33.824 -1.337 41.223 1.00 98.31 188 GLU A N 1
ATOM 1519 C CA . GLU A 1 188 ? -35.164 -0.751 41.363 1.00 98.31 188 GLU A CA 1
ATOM 1520 C C . GLU A 1 188 ? -36.079 -1.632 42.225 1.00 98.31 188 GLU A C 1
ATOM 1522 O O . GLU A 1 188 ? -36.721 -1.139 43.154 1.00 98.31 188 GLU A O 1
ATOM 1527 N N . ASN A 1 189 ? -36.082 -2.950 41.993 1.00 98.00 189 ASN A N 1
ATOM 1528 C CA . ASN A 1 189 ? -36.847 -3.886 42.819 1.00 98.00 189 ASN A CA 1
ATOM 1529 C C . ASN A 1 189 ? -36.385 -3.852 44.287 1.00 98.00 189 ASN A C 1
ATOM 1531 O O . ASN A 1 189 ? -37.209 -3.698 45.188 1.00 98.00 189 ASN A O 1
ATOM 1535 N N . LEU A 1 190 ? -35.075 -3.916 44.546 1.00 97.81 190 LEU A N 1
ATOM 1536 C CA . LEU A 1 190 ? -34.533 -3.815 45.907 1.00 97.81 190 LEU A CA 1
ATOM 1537 C C . LEU A 1 190 ? -34.863 -2.471 46.568 1.00 97.81 190 LEU A C 1
ATOM 1539 O O . LEU A 1 190 ? -35.195 -2.441 47.752 1.00 97.81 190 LEU A O 1
ATOM 1543 N N . SER A 1 191 ? -34.827 -1.372 45.813 1.00 98.06 191 SER A N 1
ATOM 1544 C CA . SER A 1 191 ? -35.234 -0.049 46.292 1.00 98.06 191 SER A CA 1
ATOM 1545 C C . SER A 1 191 ? -36.702 -0.046 46.729 1.00 98.06 191 SER A C 1
ATOM 1547 O O . SER A 1 191 ? -37.017 0.394 47.837 1.00 98.06 191 SER A O 1
ATOM 1549 N N . SER A 1 192 ? -37.592 -0.635 45.922 1.00 97.00 192 SER A N 1
ATOM 1550 C CA . SER A 1 192 ? -39.015 -0.756 46.262 1.00 97.00 192 SER A CA 1
ATOM 1551 C C . SER A 1 192 ? -39.251 -1.603 47.521 1.00 97.00 192 SER A C 1
ATOM 1553 O O . SER A 1 192 ? -40.005 -1.200 48.412 1.00 97.00 192 SER A O 1
ATOM 1555 N N . GLN A 1 193 ? -38.541 -2.729 47.653 1.00 97.31 193 GLN A N 1
ATOM 1556 C CA . GLN A 1 193 ? -38.611 -3.599 48.830 1.00 97.31 193 GLN A CA 1
ATOM 1557 C C . GLN A 1 193 ? -38.100 -2.888 50.081 1.00 97.31 193 GLN A C 1
ATOM 1559 O O . GLN A 1 193 ? -38.746 -2.943 51.127 1.00 97.31 193 GLN A O 1
ATOM 1564 N N . SER A 1 194 ? -36.982 -2.166 49.970 1.00 97.12 194 SER A N 1
ATOM 1565 C CA . SER A 1 194 ? -36.455 -1.339 51.054 1.00 97.12 194 SER A CA 1
ATOM 1566 C C . SER A 1 194 ? -37.465 -0.272 51.478 1.00 97.12 194 SER A C 1
ATOM 1568 O O . SER A 1 194 ? -37.671 -0.069 52.672 1.00 97.12 194 SER A O 1
ATOM 1570 N N . GLY A 1 195 ? -38.137 0.381 50.524 1.00 97.38 195 GLY A N 1
ATOM 1571 C CA . GLY A 1 195 ? -39.202 1.345 50.808 1.00 97.38 195 GLY A CA 1
ATOM 1572 C C . GLY A 1 195 ? -40.353 0.732 51.613 1.00 97.38 195 GLY A C 1
ATOM 1573 O O . GLY A 1 195 ? -40.763 1.296 52.629 1.00 97.38 195 GLY A O 1
ATOM 1574 N N . SER A 1 196 ? -40.825 -0.456 51.219 1.00 96.81 196 SER A N 1
ATOM 1575 C CA . SER A 1 196 ? -41.856 -1.197 51.963 1.00 96.81 196 SER A CA 1
ATOM 1576 C C . SER A 1 196 ? -41.384 -1.596 53.366 1.00 96.81 196 SER A C 1
ATOM 1578 O O . SER A 1 196 ? -42.114 -1.422 54.345 1.00 96.81 196 SER A O 1
ATOM 1580 N N . LEU A 1 197 ? -40.141 -2.064 53.497 1.00 97.62 197 LEU A N 1
ATOM 1581 C CA . LEU A 1 197 ? -39.572 -2.455 54.784 1.00 97.62 197 LEU A CA 1
ATOM 1582 C C . LEU A 1 197 ? -39.464 -1.263 55.746 1.00 97.62 197 LEU A C 1
ATOM 1584 O O . LEU A 1 197 ? -39.808 -1.394 56.920 1.00 97.62 197 LEU A O 1
ATOM 1588 N N . ILE A 1 198 ? -39.054 -0.092 55.248 1.00 97.81 198 ILE A N 1
ATOM 1589 C CA . ILE A 1 198 ? -39.012 1.155 56.027 1.00 97.81 198 ILE A CA 1
ATOM 1590 C C . ILE A 1 198 ? -40.414 1.525 56.532 1.00 97.81 198 ILE A C 1
ATOM 1592 O O . ILE A 1 198 ? -40.568 1.888 57.701 1.00 97.81 198 ILE A O 1
ATOM 1596 N N . GLN A 1 199 ? -41.448 1.395 55.694 1.00 97.06 199 GLN A N 1
ATOM 1597 C CA . GLN A 1 199 ? -42.832 1.646 56.112 1.00 97.06 199 GLN A CA 1
ATOM 1598 C C . GLN A 1 199 ? -43.282 0.671 57.208 1.00 97.06 199 GLN A C 1
ATOM 1600 O O . GLN A 1 199 ? -43.797 1.109 58.240 1.00 97.06 199 GLN A O 1
ATOM 1605 N N . ASN A 1 200 ? -43.024 -0.628 57.033 1.00 97.00 200 ASN A N 1
ATOM 1606 C CA . ASN A 1 200 ? -43.356 -1.656 58.022 1.00 97.00 200 ASN A CA 1
ATOM 1607 C C . ASN A 1 200 ? -42.632 -1.424 59.354 1.00 97.00 200 ASN A C 1
ATOM 1609 O O . ASN A 1 200 ? -43.253 -1.492 60.416 1.00 97.00 200 ASN A O 1
ATOM 1613 N N . ALA A 1 201 ? -41.343 -1.080 59.309 1.00 97.75 201 ALA A N 1
ATOM 1614 C CA . ALA A 1 201 ? -40.574 -0.711 60.493 1.00 97.75 201 ALA A CA 1
ATOM 1615 C C . ALA A 1 201 ? -41.176 0.519 61.195 1.00 97.75 201 ALA A C 1
ATOM 1617 O O . ALA A 1 201 ? -41.271 0.550 62.423 1.00 97.75 201 ALA A O 1
ATOM 1618 N N . GLY A 1 202 ? -41.649 1.508 60.430 1.00 97.69 202 GLY A N 1
ATOM 1619 C CA . GLY A 1 202 ? -42.375 2.664 60.956 1.00 97.69 202 GLY A CA 1
ATOM 1620 C C . GLY A 1 202 ? -43.675 2.287 61.677 1.00 97.69 202 GLY A C 1
ATOM 1621 O O . GLY A 1 202 ? -43.939 2.798 62.768 1.00 97.69 202 GLY A O 1
ATOM 1622 N N . ILE A 1 203 ? -44.467 1.370 61.110 1.00 97.56 203 ILE A N 1
ATOM 1623 C CA . ILE A 1 203 ? -45.703 0.859 61.731 1.00 97.56 203 ILE A CA 1
ATOM 1624 C C . ILE A 1 203 ? -45.381 0.106 63.026 1.00 97.56 203 ILE A C 1
ATOM 1626 O O . ILE A 1 203 ? -45.965 0.410 64.067 1.00 97.56 203 ILE A O 1
ATOM 1630 N N . LEU A 1 204 ? -44.419 -0.820 62.990 1.00 97.62 204 LEU A N 1
ATOM 1631 C CA . LEU A 1 204 ? -43.990 -1.582 64.166 1.00 97.62 204 LEU A CA 1
ATOM 1632 C C . LEU A 1 204 ? -43.497 -0.664 65.286 1.00 97.62 204 LEU A C 1
ATOM 1634 O O . LEU A 1 204 ? -43.875 -0.853 66.440 1.00 97.62 204 LEU A O 1
ATOM 1638 N N . LYS A 1 205 ? -42.721 0.374 64.955 1.00 98.00 205 LYS A N 1
ATOM 1639 C CA . LYS A 1 205 ? -42.249 1.363 65.931 1.00 98.00 205 LYS A CA 1
ATOM 1640 C C . LYS A 1 205 ? -43.409 2.103 66.607 1.00 98.00 205 LYS A C 1
ATOM 1642 O O . LYS A 1 205 ? -43.386 2.278 67.824 1.00 98.00 205 LYS A O 1
ATOM 1647 N N . ARG A 1 206 ? -44.438 2.504 65.848 1.00 97.56 206 ARG A N 1
ATOM 1648 C CA . ARG A 1 206 ? -45.650 3.142 66.403 1.00 97.56 206 ARG A CA 1
ATOM 1649 C C . ARG A 1 206 ? -46.439 2.184 67.292 1.00 97.56 206 ARG A C 1
ATOM 1651 O O . ARG A 1 206 ? -46.821 2.564 68.394 1.00 97.56 206 ARG A O 1
ATOM 1658 N N . MET A 1 207 ? -46.642 0.946 66.847 1.00 97.19 207 MET A N 1
ATOM 1659 C CA . MET A 1 207 ? -47.329 -0.078 67.640 1.00 97.19 207 MET A CA 1
ATOM 1660 C C . MET A 1 207 ? -46.584 -0.381 68.941 1.00 97.19 207 MET A C 1
ATOM 1662 O O . MET A 1 207 ? -47.204 -0.439 69.999 1.00 97.19 207 MET A O 1
ATOM 1666 N N . GLY A 1 208 ? -45.256 -0.501 68.884 1.00 97.69 208 GLY A N 1
ATOM 1667 C CA . GLY A 1 208 ? -44.415 -0.677 70.067 1.00 97.69 208 GLY A CA 1
ATOM 1668 C C . GLY A 1 208 ? -44.572 0.468 71.069 1.00 97.69 208 GLY A C 1
ATOM 1669 O O . GLY A 1 208 ? -44.717 0.213 72.263 1.00 97.69 208 GLY A O 1
ATOM 1670 N N . PHE A 1 209 ? -44.625 1.717 70.593 1.00 97.50 209 PHE A N 1
ATOM 1671 C CA . PHE A 1 209 ? -44.890 2.877 71.449 1.00 97.50 209 PHE A CA 1
ATOM 1672 C C . PHE A 1 209 ? -46.273 2.807 72.117 1.00 97.50 209 PHE A C 1
ATOM 1674 O O . PHE A 1 209 ? -46.375 3.003 73.325 1.00 97.50 209 PHE A O 1
ATOM 1681 N N . LEU A 1 210 ? -47.321 2.464 71.361 1.00 97.50 210 LEU A N 1
ATOM 1682 C CA . LEU A 1 210 ? -48.681 2.336 71.899 1.00 97.50 210 LEU A CA 1
ATOM 1683 C C . LEU A 1 210 ? -48.789 1.229 72.954 1.00 97.50 210 LEU A C 1
ATOM 1685 O O . LEU A 1 210 ? -49.396 1.434 74.006 1.00 97.50 210 LEU A O 1
ATOM 1689 N N . TYR A 1 211 ? -48.195 0.059 72.698 1.00 97.94 211 TYR A N 1
ATOM 1690 C CA . TYR A 1 211 ? -48.188 -1.032 73.673 1.00 97.94 211 TYR A CA 1
ATOM 1691 C C . TYR A 1 211 ? -47.426 -0.659 74.939 1.00 97.94 211 TYR A C 1
ATOM 1693 O O . TYR A 1 211 ? -47.924 -0.924 76.033 1.00 97.94 211 TYR A O 1
ATOM 1701 N N . LYS A 1 212 ? -46.266 -0.006 74.798 1.00 97.81 212 LYS A N 1
ATOM 1702 C CA . LYS A 1 212 ? -45.492 0.496 75.935 1.00 97.81 212 LYS A CA 1
ATOM 1703 C C . LYS A 1 212 ? -46.326 1.457 76.786 1.00 97.81 212 LYS A C 1
ATOM 1705 O O . LYS A 1 212 ? -46.477 1.216 77.977 1.00 97.81 212 LYS A O 1
ATOM 1710 N N . GLN A 1 213 ? -46.941 2.464 76.167 1.00 97.69 213 GLN A N 1
ATOM 1711 C CA . GLN A 1 213 ? -47.776 3.445 76.866 1.00 97.69 213 GLN A CA 1
ATOM 1712 C C . GLN A 1 213 ? -48.946 2.785 77.613 1.00 97.69 213 GLN A C 1
ATOM 1714 O O . GLN A 1 213 ? -49.232 3.124 78.759 1.00 97.69 213 GLN A O 1
ATOM 1719 N N . LYS A 1 214 ? -49.621 1.820 76.977 1.00 97.31 214 LYS A N 1
ATOM 1720 C CA . LYS A 1 214 ? -50.752 1.101 77.582 1.00 97.31 214 LYS A CA 1
ATOM 1721 C C . LYS A 1 214 ? -50.330 0.206 78.747 1.00 97.31 214 LYS A C 1
ATOM 1723 O O . LYS A 1 214 ? -51.105 -0.001 79.678 1.00 97.31 214 LYS A O 1
ATOM 1728 N N . LEU A 1 215 ? -49.134 -0.373 78.675 1.00 97.06 215 LEU A N 1
ATOM 1729 C CA . LEU A 1 215 ? -48.573 -1.149 79.774 1.00 97.06 215 LEU A CA 1
ATOM 1730 C C . LEU A 1 215 ? -48.221 -0.232 80.948 1.00 97.06 215 LEU A C 1
ATOM 1732 O O . LEU A 1 215 ? -48.638 -0.510 82.065 1.00 97.06 215 LEU A O 1
ATOM 1736 N N . GLU A 1 216 ? -47.534 0.880 80.681 1.00 97.81 216 GLU A N 1
ATOM 1737 C CA . GLU A 1 216 ? -47.176 1.882 81.692 1.00 97.81 216 GLU A CA 1
ATOM 1738 C C . GLU A 1 216 ? -48.416 2.427 82.417 1.00 97.81 216 GLU A C 1
ATOM 1740 O O . GLU A 1 216 ? -48.416 2.502 83.646 1.00 97.81 216 GLU A O 1
ATOM 1745 N N . SER A 1 217 ? -49.501 2.728 81.689 1.00 97.12 217 SER A N 1
ATOM 1746 C CA . SER A 1 217 ? -50.749 3.188 82.310 1.00 97.12 217 SER A CA 1
ATOM 1747 C C . SER A 1 217 ? -51.361 2.124 83.224 1.00 97.12 217 SER A C 1
ATOM 1749 O O . SER A 1 217 ? -51.696 2.421 84.364 1.00 97.12 217 SER A O 1
ATOM 1751 N N . ARG A 1 218 ? -51.436 0.865 82.767 1.00 97.31 218 ARG A N 1
ATOM 1752 C CA . ARG A 1 218 ? -51.956 -0.250 83.575 1.00 97.31 218 ARG A CA 1
ATOM 1753 C C . ARG A 1 218 ? -51.121 -0.502 84.823 1.00 97.31 218 ARG A C 1
ATOM 1755 O O . ARG A 1 218 ? -51.690 -0.750 85.875 1.00 97.31 218 ARG A O 1
ATOM 1762 N N . CYS A 1 219 ? -49.795 -0.456 84.711 1.00 96.88 219 CYS A N 1
ATOM 1763 C CA . CYS A 1 219 ? -48.912 -0.601 85.865 1.00 96.88 219 CYS A CA 1
ATOM 1764 C C . CYS A 1 219 ? -49.146 0.525 86.879 1.00 96.88 219 CYS A C 1
ATOM 1766 O O . CYS A 1 219 ? -49.227 0.245 88.069 1.00 96.88 219 CYS A O 1
ATOM 1768 N N . SER A 1 220 ? -49.325 1.769 86.418 1.00 97.25 220 SER A N 1
ATOM 1769 C CA . SER A 1 220 ? -49.664 2.887 87.304 1.00 97.25 220 SER A CA 1
ATOM 1770 C C . SER A 1 220 ? -51.023 2.701 87.982 1.00 97.25 220 SER A C 1
ATOM 1772 O O . SER A 1 220 ? -51.135 2.957 89.178 1.00 97.25 220 SER A O 1
ATOM 1774 N N . ASP A 1 221 ? -52.041 2.244 87.250 1.00 97.75 221 ASP A N 1
ATOM 1775 C CA . ASP A 1 221 ? -53.376 2.001 87.807 1.00 97.75 221 ASP A CA 1
ATOM 1776 C C . ASP A 1 221 ? -53.358 0.870 88.844 1.00 97.75 221 ASP A C 1
ATOM 1778 O O . ASP A 1 221 ? -53.939 1.010 89.917 1.00 97.75 221 ASP A O 1
ATOM 1782 N N . LEU A 1 222 ? -52.641 -0.223 88.559 1.00 97.69 222 LEU A N 1
ATOM 1783 C CA . LEU A 1 222 ? -52.459 -1.331 89.498 1.00 97.69 222 LEU A CA 1
ATOM 1784 C C . LEU A 1 222 ? -51.711 -0.892 90.757 1.00 97.69 222 LEU A C 1
ATOM 1786 O O . LEU A 1 222 ? -52.150 -1.224 91.849 1.00 97.69 222 LEU A O 1
ATOM 1790 N N . GLN A 1 223 ? -50.642 -0.107 90.619 1.00 97.81 223 GLN A N 1
ATOM 1791 C CA . GLN A 1 223 ? -49.891 0.410 91.764 1.00 97.81 223 GLN A CA 1
ATOM 1792 C C . GLN A 1 223 ? -50.752 1.324 92.651 1.00 97.81 223 GLN A C 1
ATOM 1794 O O . GLN A 1 223 ? -50.622 1.307 93.871 1.00 97.81 223 GLN A O 1
ATOM 1799 N N . LYS A 1 224 ? -51.648 2.122 92.053 1.00 97.50 224 LYS A N 1
ATOM 1800 C CA . LYS A 1 224 ? -52.614 2.927 92.817 1.00 97.50 224 LYS A CA 1
ATOM 1801 C C . LYS A 1 224 ? -53.620 2.050 93.557 1.00 97.50 224 LYS A C 1
ATOM 1803 O O . LYS A 1 224 ? -53.899 2.325 94.715 1.00 97.50 224 LYS A O 1
ATOM 1808 N N . ALA A 1 225 ? -54.146 1.018 92.896 1.00 97.50 225 ALA A N 1
ATOM 1809 C CA . ALA A 1 225 ? -55.088 0.089 93.511 1.00 97.50 225 ALA A CA 1
ATOM 1810 C C . ALA A 1 225 ? -54.442 -0.702 94.659 1.00 97.50 225 ALA A C 1
ATOM 1812 O O . ALA A 1 225 ? -55.060 -0.863 95.702 1.00 97.50 225 ALA A O 1
ATOM 1813 N N . GLU A 1 226 ? -53.198 -1.152 94.487 1.00 96.75 226 GLU A N 1
ATOM 1814 C CA . GLU A 1 226 ? -52.404 -1.792 95.543 1.00 96.75 226 GLU A CA 1
ATOM 1815 C C . GLU A 1 226 ? -52.244 -0.854 96.745 1.00 96.75 226 GLU A C 1
ATOM 1817 O O . GLU A 1 226 ? -52.628 -1.221 97.849 1.00 96.75 226 GLU A O 1
ATOM 1822 N N . ALA A 1 227 ? -51.820 0.395 96.518 1.00 96.88 227 ALA A N 1
ATOM 1823 C CA . ALA A 1 227 ? -51.685 1.383 97.588 1.00 96.88 227 ALA A CA 1
ATOM 1824 C C . ALA A 1 227 ? -53.014 1.692 98.308 1.00 96.88 227 ALA A C 1
ATOM 1826 O O . ALA A 1 227 ? -53.015 1.942 99.510 1.00 96.88 227 ALA A O 1
ATOM 1827 N N . GLU A 1 228 ? -54.148 1.692 97.601 1.00 97.12 228 GLU A N 1
ATOM 1828 C CA . GLU A 1 228 ? -55.472 1.870 98.215 1.00 97.12 228 GLU A CA 1
ATOM 1829 C C . GLU A 1 228 ? -55.887 0.651 99.051 1.00 97.12 228 GLU A C 1
ATOM 1831 O O . GLU A 1 228 ? -56.410 0.818 100.152 1.00 97.12 228 GLU A O 1
ATOM 1836 N N . VAL A 1 229 ? -55.617 -0.568 98.569 1.00 97.50 229 VAL A N 1
ATOM 1837 C CA . VAL A 1 229 ? -55.860 -1.807 99.325 1.00 97.50 229 VAL A CA 1
ATOM 1838 C C . VAL A 1 229 ? -54.999 -1.856 100.585 1.00 97.50 229 VAL A C 1
ATOM 1840 O O . VAL A 1 229 ? -55.524 -2.210 101.638 1.00 97.50 229 VAL A O 1
ATOM 1843 N N . ASP A 1 230 ? -53.727 -1.461 100.505 1.00 96.62 230 ASP A N 1
ATOM 1844 C CA . ASP A 1 230 ? -52.837 -1.379 101.667 1.00 96.62 230 ASP A CA 1
ATOM 1845 C C . ASP A 1 230 ? -53.377 -0.382 102.706 1.00 96.62 230 ASP A C 1
ATOM 1847 O O . ASP A 1 230 ? -53.512 -0.725 103.880 1.00 96.62 230 ASP A O 1
ATOM 1851 N N . LEU A 1 231 ? -53.779 0.822 102.272 1.00 96.88 231 LEU A N 1
ATOM 1852 C CA . LEU A 1 231 ? -54.368 1.837 103.156 1.00 96.88 231 LEU A CA 1
ATOM 1853 C C . LEU A 1 231 ? -55.657 1.350 103.836 1.00 96.88 231 LEU A C 1
ATOM 1855 O O . LEU A 1 231 ? -55.839 1.564 105.035 1.00 96.88 231 LEU A O 1
ATOM 1859 N N . LEU A 1 232 ? -56.554 0.698 103.091 1.00 96.44 232 LEU A N 1
ATOM 1860 C CA . LEU A 1 232 ? -57.778 0.121 103.654 1.00 96.44 232 LEU A CA 1
ATOM 1861 C C . LEU A 1 232 ? -57.470 -1.048 104.594 1.00 96.44 232 LEU A C 1
ATOM 1863 O O . LEU A 1 232 ? -58.153 -1.209 105.603 1.00 96.44 232 LEU A O 1
ATOM 1867 N N . GLY A 1 233 ? -56.448 -1.847 104.287 1.00 95.44 233 GLY A N 1
ATOM 1868 C CA . GLY A 1 233 ? -55.948 -2.900 105.165 1.00 95.44 233 GLY A CA 1
ATOM 1869 C C . GLY A 1 233 ? -55.491 -2.337 106.508 1.00 95.44 233 GLY A C 1
ATOM 1870 O O . GLY A 1 233 ? -55.953 -2.804 107.549 1.00 95.44 233 GLY A O 1
ATOM 1871 N N . ASP A 1 234 ? -54.676 -1.279 106.483 1.00 95.75 234 ASP A N 1
ATOM 1872 C CA . ASP A 1 234 ? -54.237 -0.565 107.686 1.00 95.75 234 ASP A CA 1
ATOM 1873 C C . ASP A 1 234 ? -55.429 0.008 108.475 1.00 95.75 234 ASP A C 1
ATOM 1875 O O . ASP A 1 234 ? -55.459 -0.054 109.707 1.00 95.75 234 ASP A O 1
ATOM 1879 N N . GLU A 1 235 ? -56.438 0.566 107.797 1.00 95.56 235 GLU A N 1
ATOM 1880 C CA . GLU A 1 235 ? -57.644 1.088 108.452 1.00 95.56 235 GLU A CA 1
ATOM 1881 C C . GLU A 1 235 ? -58.476 -0.025 109.108 1.00 95.56 235 GLU A C 1
ATOM 1883 O O . GLU A 1 235 ? -58.885 0.112 110.265 1.00 95.56 235 GLU A O 1
ATOM 1888 N N . VAL A 1 236 ? -58.684 -1.147 108.413 1.00 94.81 236 VAL A N 1
ATOM 1889 C CA . VAL A 1 236 ? -59.392 -2.318 108.954 1.00 94.81 236 VAL A CA 1
ATOM 1890 C C . VAL A 1 236 ? -58.648 -2.894 110.158 1.00 94.81 236 VAL A C 1
ATOM 1892 O O . VAL A 1 236 ? -59.282 -3.160 111.179 1.00 94.81 236 VAL A O 1
ATOM 1895 N N . GLU A 1 237 ? -57.324 -3.025 110.091 1.00 94.25 237 GLU A N 1
ATOM 1896 C CA . GLU A 1 237 ? -56.498 -3.505 111.205 1.00 94.25 237 GLU A CA 1
ATOM 1897 C C . GLU A 1 237 ? -56.607 -2.572 112.425 1.00 94.25 237 GLU A C 1
ATOM 1899 O O . GLU A 1 237 ? -56.811 -3.017 113.559 1.00 94.25 237 GLU A O 1
ATOM 1904 N N . ASN A 1 238 ? -56.571 -1.254 112.199 1.00 94.44 238 ASN A N 1
ATOM 1905 C CA . ASN A 1 238 ? -56.778 -0.262 113.256 1.00 94.44 238 ASN A CA 1
ATOM 1906 C C . ASN A 1 238 ? -58.175 -0.371 113.894 1.00 94.44 238 ASN A C 1
ATOM 1908 O O . ASN A 1 238 ? -58.302 -0.288 115.123 1.00 94.44 238 ASN A O 1
ATOM 1912 N N . LEU A 1 239 ? -59.223 -0.572 113.086 1.00 94.12 239 LEU A N 1
ATOM 1913 C CA . LEU A 1 239 ? -60.595 -0.764 113.563 1.00 94.12 239 LEU A CA 1
ATOM 1914 C C . LEU A 1 239 ? -60.754 -2.072 114.348 1.00 94.12 239 LEU A C 1
ATOM 1916 O O . LEU A 1 239 ? -61.398 -2.064 115.400 1.00 94.12 239 LEU A O 1
ATOM 1920 N N . LEU A 1 240 ? -60.144 -3.170 113.891 1.00 92.19 240 LEU A N 1
ATOM 1921 C CA . LEU A 1 240 ? -60.123 -4.448 114.608 1.00 92.19 240 LEU A CA 1
ATOM 1922 C C . LEU A 1 240 ? -59.419 -4.306 115.961 1.00 92.19 240 LEU A C 1
ATOM 1924 O O . LEU A 1 240 ? -59.986 -4.694 116.984 1.00 92.19 240 LEU A O 1
ATOM 1928 N N . SER A 1 241 ? -58.251 -3.656 116.000 1.00 93.69 241 SER A N 1
ATOM 1929 C CA . SER A 1 241 ? -57.533 -3.373 117.250 1.00 93.69 241 SER A CA 1
ATOM 1930 C C . SER A 1 241 ? -58.361 -2.515 118.217 1.00 93.69 241 SER A C 1
ATOM 1932 O O . SER A 1 241 ? -58.349 -2.731 119.434 1.00 93.69 241 SER A O 1
ATOM 1934 N N . LEU A 1 242 ? -59.107 -1.528 117.706 1.00 94.50 242 LEU A N 1
ATOM 1935 C CA . LEU A 1 242 ? -60.011 -0.718 118.524 1.00 94.50 242 LEU A CA 1
ATOM 1936 C C . LEU A 1 242 ? -61.176 -1.551 119.074 1.00 94.50 242 LEU A C 1
ATOM 1938 O O . LEU A 1 242 ? -61.494 -1.452 120.262 1.00 94.50 242 LEU A O 1
ATOM 1942 N N . LEU A 1 243 ? -61.797 -2.375 118.230 1.00 92.38 243 LEU A N 1
ATOM 1943 C CA . LEU A 1 243 ? -62.897 -3.253 118.618 1.00 92.38 243 LEU A CA 1
ATOM 1944 C C . LEU A 1 243 ? -62.457 -4.269 119.678 1.00 92.38 243 LEU A C 1
ATOM 1946 O O . LEU A 1 243 ? -63.188 -4.492 120.643 1.00 92.38 243 LEU A O 1
ATOM 1950 N N . GLU A 1 244 ? -61.251 -4.823 119.554 1.00 92.25 244 GLU A N 1
ATOM 1951 C CA . GLU A 1 244 ? -60.647 -5.704 120.555 1.00 92.25 244 GLU A CA 1
ATOM 1952 C C . GLU A 1 244 ? -60.491 -4.996 121.906 1.00 92.25 244 GLU A C 1
ATOM 1954 O O . GLU A 1 244 ? -60.926 -5.517 122.935 1.00 92.25 244 GLU A O 1
ATOM 1959 N N . LYS A 1 245 ? -59.959 -3.767 121.916 1.00 92.50 245 LYS A N 1
ATOM 1960 C CA . LYS A 1 245 ? -59.840 -2.959 123.145 1.00 92.50 245 LYS A CA 1
ATOM 1961 C C . LYS A 1 245 ? -61.201 -2.702 123.796 1.00 92.50 245 LYS A C 1
ATOM 1963 O O . LYS A 1 245 ? -61.316 -2.796 125.019 1.00 92.50 245 LYS A O 1
ATOM 1968 N N . ILE A 1 246 ? -62.233 -2.406 123.000 1.00 88.94 246 ILE A N 1
ATOM 1969 C CA . ILE A 1 246 ? -63.609 -2.232 123.491 1.00 88.94 246 ILE A CA 1
ATOM 1970 C C . ILE A 1 246 ? -64.146 -3.548 124.063 1.00 88.94 246 ILE A C 1
ATOM 1972 O O . ILE A 1 246 ? -64.718 -3.542 125.154 1.00 88.94 246 ILE A O 1
ATOM 1976 N N . TYR A 1 247 ? -63.948 -4.670 123.366 1.00 89.06 247 TYR A N 1
ATOM 1977 C CA . TYR A 1 247 ? -64.358 -5.992 123.835 1.00 89.06 247 TYR A CA 1
ATOM 1978 C C . TYR A 1 247 ? -63.712 -6.323 125.183 1.00 89.06 247 TYR A C 1
ATOM 1980 O O . TYR A 1 247 ? -64.430 -6.672 126.115 1.00 89.06 247 TYR A O 1
ATOM 1988 N N . ILE A 1 248 ? -62.394 -6.142 125.322 1.00 89.75 248 ILE A N 1
ATOM 1989 C CA . ILE A 1 248 ? -61.668 -6.374 126.580 1.00 89.75 248 ILE A CA 1
ATOM 1990 C C . ILE A 1 248 ? -62.249 -5.509 127.709 1.00 89.75 248 ILE A C 1
ATOM 1992 O O . ILE A 1 248 ? -62.492 -6.006 128.811 1.00 89.75 248 ILE A O 1
ATOM 1996 N N . ALA A 1 249 ? -62.515 -4.227 127.441 1.00 88.50 249 ALA A N 1
ATOM 1997 C CA . ALA A 1 249 ? -63.099 -3.323 128.428 1.00 88.50 249 ALA A CA 1
ATOM 1998 C C . ALA A 1 249 ? -64.516 -3.749 128.846 1.00 88.50 249 ALA A C 1
ATOM 2000 O O . ALA A 1 249 ? -64.834 -3.758 130.033 1.00 88.50 249 ALA A O 1
ATOM 2001 N N . LEU A 1 250 ? -65.375 -4.127 127.900 1.00 85.94 250 LEU A N 1
ATOM 2002 C CA . LEU A 1 250 ? -66.735 -4.579 128.198 1.00 85.94 250 LEU A CA 1
ATOM 2003 C C . LEU A 1 250 ? -66.763 -5.954 128.881 1.00 85.94 25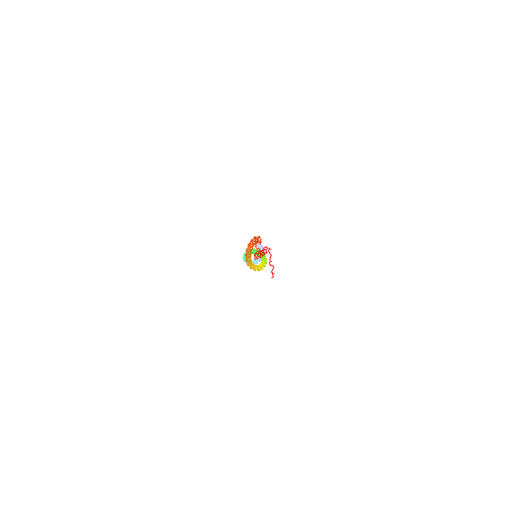0 LEU A C 1
ATOM 2005 O O . LEU A 1 250 ? -67.565 -6.157 129.794 1.00 85.94 250 LEU A O 1
ATOM 2009 N N . ASP A 1 251 ? -65.885 -6.879 128.487 1.00 84.50 251 ASP A N 1
ATOM 2010 C CA . ASP A 1 251 ? -65.741 -8.196 129.116 1.00 84.50 251 ASP A CA 1
ATOM 2011 C C . ASP A 1 251 ? -65.310 -8.060 130.583 1.00 84.50 251 ASP A C 1
ATOM 2013 O O . ASP A 1 251 ? -65.838 -8.754 131.453 1.00 84.50 251 ASP A O 1
ATOM 2017 N N . HIS A 1 252 ? -64.468 -7.070 130.903 1.00 87.62 252 HIS A N 1
ATOM 2018 C CA . HIS A 1 252 ? -64.146 -6.724 132.290 1.00 87.62 252 HIS A CA 1
ATOM 2019 C C . HIS A 1 252 ? -65.393 -6.353 133.125 1.00 87.62 252 HIS A C 1
ATOM 2021 O O . HIS A 1 252 ? -65.492 -6.734 134.293 1.00 87.62 252 HIS A O 1
ATOM 2027 N N . TYR A 1 253 ? -66.391 -5.686 132.529 1.00 85.50 253 TYR A N 1
ATOM 2028 C CA . TYR A 1 253 ? -67.671 -5.343 133.176 1.00 85.50 253 TYR A CA 1
ATOM 2029 C C . TYR A 1 253 ? -68.772 -6.407 133.007 1.00 85.50 253 TYR A C 1
ATOM 2031 O O . TYR A 1 253 ? -69.897 -6.218 133.488 1.00 85.50 253 TYR A O 1
ATOM 2039 N N . SER A 1 254 ? -68.462 -7.551 132.389 1.00 82.38 254 SER A N 1
ATOM 2040 C CA . SER A 1 254 ? -69.388 -8.664 132.133 1.00 82.38 254 SER A CA 1
ATOM 2041 C C . SER A 1 254 ? -70.270 -9.060 133.332 1.00 82.38 254 SER A C 1
ATOM 2043 O O . SER A 1 254 ? -71.467 -9.266 133.125 1.00 82.38 254 SER A O 1
ATOM 2045 N N . PRO A 1 255 ? -69.790 -9.103 134.598 1.00 82.75 255 PRO A N 1
ATOM 2046 C CA . PRO A 1 255 ? -70.643 -9.429 135.747 1.00 82.75 255 PRO A CA 1
ATOM 2047 C C . PRO A 1 255 ? -71.877 -8.531 135.887 1.00 82.75 255 PRO A C 1
ATOM 2049 O O . PRO A 1 255 ? -72.943 -9.023 136.247 1.00 82.75 255 PRO A O 1
ATOM 2052 N N . ILE A 1 256 ? -71.735 -7.243 135.569 1.00 80.25 256 ILE A N 1
ATOM 2053 C CA . ILE A 1 256 ? -72.809 -6.248 135.662 1.00 80.25 256 ILE A CA 1
ATOM 2054 C C . ILE A 1 256 ? -73.685 -6.304 134.402 1.00 80.25 256 ILE A C 1
ATOM 2056 O O . ILE A 1 256 ? -74.912 -6.223 134.481 1.00 80.25 256 ILE A O 1
ATOM 2060 N N . LEU A 1 257 ? -73.066 -6.493 133.233 1.00 79.06 257 LEU A N 1
ATOM 2061 C CA . LEU A 1 257 ? -73.753 -6.504 131.936 1.00 79.06 257 LEU A CA 1
ATOM 2062 C C . LEU A 1 257 ? -74.588 -7.770 131.680 1.00 79.06 257 LEU A C 1
ATOM 2064 O O . LEU A 1 257 ? -75.483 -7.737 130.837 1.00 79.06 257 LEU A O 1
ATOM 2068 N N . LYS A 1 258 ? -74.380 -8.855 132.440 1.00 77.94 258 LYS A N 1
ATOM 2069 C CA . LYS A 1 258 ? -75.190 -10.093 132.377 1.00 77.94 258 LYS A CA 1
ATOM 2070 C C . LYS A 1 258 ? -76.696 -9.872 132.567 1.00 77.94 258 LYS A C 1
ATOM 2072 O O . LYS A 1 258 ? -77.483 -10.706 132.127 1.00 77.94 258 LYS A O 1
ATOM 2077 N N . HIS A 1 259 ? -77.104 -8.770 133.196 1.00 80.88 259 HIS A N 1
ATOM 2078 C CA . HIS A 1 259 ? -78.516 -8.410 133.375 1.00 80.88 259 HIS A CA 1
ATOM 2079 C C . HIS A 1 259 ? -79.153 -7.751 132.139 1.00 80.88 259 HIS A C 1
ATOM 2081 O O . HIS A 1 259 ? -80.361 -7.524 132.129 1.00 80.88 259 HIS A O 1
ATOM 2087 N N . TYR A 1 260 ? -78.369 -7.487 131.090 1.00 84.94 260 TYR A N 1
ATOM 2088 C CA . TYR A 1 260 ? -78.813 -6.915 129.822 1.00 84.94 260 TYR A CA 1
ATOM 2089 C C . TYR A 1 260 ? -78.546 -7.922 128.686 1.00 84.94 260 TYR A C 1
ATOM 2091 O O . TYR A 1 260 ? -77.449 -7.938 128.115 1.00 84.94 260 TYR A O 1
ATOM 2099 N N . PRO A 1 261 ? -79.529 -8.779 128.341 1.00 79.31 261 PRO A N 1
ATOM 2100 C CA . PRO A 1 261 ? -79.340 -9.889 127.402 1.00 79.31 261 PRO A CA 1
ATOM 2101 C C . PRO A 1 261 ? -78.780 -9.457 126.041 1.00 79.31 261 PRO A C 1
ATOM 2103 O O . PRO A 1 261 ? -77.833 -10.069 125.551 1.00 79.31 261 PRO A O 1
ATOM 2106 N N . GLY A 1 262 ? -79.275 -8.344 125.486 1.00 82.56 262 GLY A N 1
ATOM 2107 C CA . GLY A 1 262 ? -78.816 -7.832 124.189 1.00 82.56 262 GLY A CA 1
ATOM 2108 C C . GLY A 1 262 ? -77.332 -7.447 124.165 1.00 82.56 262 GLY A C 1
ATOM 2109 O O . GLY A 1 262 ? -76.646 -7.704 123.181 1.00 82.56 262 GLY A O 1
ATOM 2110 N N . ILE A 1 263 ? -76.790 -6.913 125.267 1.00 82.62 263 ILE A N 1
ATOM 2111 C CA . ILE A 1 263 ? -75.360 -6.560 125.357 1.00 82.62 263 ILE A CA 1
ATOM 2112 C C . ILE A 1 263 ? -74.499 -7.829 125.383 1.00 82.62 263 ILE A C 1
ATOM 2114 O O . ILE A 1 263 ? -73.449 -7.901 124.747 1.00 82.62 263 ILE A O 1
ATOM 2118 N N . THR A 1 264 ? -74.968 -8.860 126.083 1.00 79.94 264 THR A N 1
ATOM 2119 C CA . THR A 1 264 ? -74.265 -10.146 126.181 1.00 79.94 264 THR A CA 1
ATOM 2120 C C . THR A 1 264 ? -74.223 -10.880 124.834 1.00 79.94 264 THR A C 1
ATOM 2122 O O . THR A 1 264 ? -73.226 -11.530 124.515 1.00 79.94 264 THR A O 1
ATOM 2125 N N . GLU A 1 265 ? -75.279 -10.782 124.025 1.00 82.00 265 GLU A N 1
ATOM 2126 C CA . GLU A 1 265 ? -75.315 -11.340 122.666 1.00 82.00 265 GLU A CA 1
ATOM 2127 C C . GLU A 1 265 ? -74.349 -10.617 121.721 1.00 82.00 265 GLU A C 1
ATOM 2129 O O . GLU A 1 265 ? -73.594 -11.277 121.002 1.00 82.00 265 GLU A O 1
ATOM 2134 N N . ILE A 1 266 ? -74.290 -9.282 121.790 1.00 85.25 266 ILE A N 1
ATOM 2135 C CA . ILE A 1 266 ? -73.337 -8.476 121.014 1.00 85.25 266 ILE A CA 1
ATOM 2136 C C . ILE A 1 266 ? -71.891 -8.828 121.391 1.00 85.25 266 ILE A C 1
ATOM 2138 O O . ILE A 1 266 ? -71.069 -9.018 120.501 1.00 85.25 266 ILE A O 1
ATOM 2142 N N . LEU A 1 267 ? -71.572 -9.005 122.678 1.00 83.19 267 LEU A N 1
ATOM 2143 C CA . LEU A 1 267 ? -70.221 -9.402 123.101 1.00 83.19 267 LEU A CA 1
ATOM 2144 C C . LEU A 1 267 ? -69.790 -10.758 122.533 1.00 83.19 267 LEU A C 1
ATOM 2146 O O . LEU A 1 267 ? -68.638 -10.923 122.135 1.00 83.19 267 LEU A O 1
ATOM 2150 N N . LYS A 1 268 ? -70.711 -11.725 122.449 1.00 83.88 268 LYS A N 1
ATOM 2151 C CA . LYS A 1 268 ? -70.436 -13.023 121.814 1.00 83.88 268 LYS A CA 1
ATOM 2152 C C . LYS A 1 268 ? -70.210 -12.893 120.306 1.00 83.88 268 LYS A C 1
ATOM 2154 O O . LYS A 1 268 ? -69.380 -13.624 119.774 1.00 83.88 268 LYS A O 1
ATOM 2159 N N . LEU A 1 269 ? -70.937 -11.998 119.632 1.00 85.38 269 LEU A N 1
ATOM 2160 C CA . LEU A 1 269 ? -70.745 -11.712 118.205 1.00 85.38 269 LEU A CA 1
ATOM 2161 C C . LEU A 1 269 ? -69.396 -11.038 117.949 1.00 8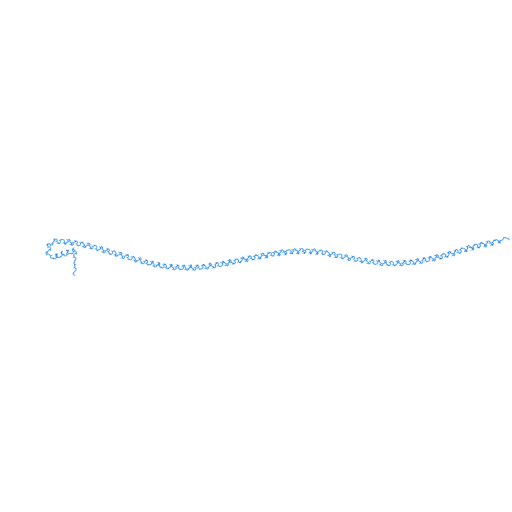5.38 269 LEU A C 1
ATOM 2163 O O . LEU A 1 269 ? -68.632 -11.524 117.126 1.00 85.38 269 LEU A O 1
ATOM 2167 N N . VAL A 1 270 ? -69.064 -9.993 118.710 1.00 86.25 270 VAL A N 1
ATOM 2168 C CA . VAL A 1 270 ? -67.773 -9.296 118.598 1.00 86.25 270 VAL A CA 1
ATOM 2169 C C . VAL A 1 270 ? -66.609 -10.259 118.825 1.00 86.25 270 VAL A C 1
ATOM 2171 O O . VAL A 1 270 ? -65.671 -10.280 118.037 1.00 86.25 270 VAL A O 1
ATOM 2174 N N . LYS A 1 271 ? -66.694 -11.120 119.847 1.00 84.81 271 LYS A N 1
ATOM 2175 C CA . LYS A 1 271 ? -65.681 -12.153 120.100 1.00 84.81 271 LYS A CA 1
ATOM 2176 C C . LYS A 1 271 ? -65.492 -13.103 118.913 1.00 84.81 271 LYS A C 1
ATOM 2178 O O . LYS A 1 271 ? -64.368 -13.487 118.614 1.00 84.81 271 LYS A O 1
ATOM 2183 N N . ARG A 1 272 ? -66.587 -13.495 118.256 1.00 85.25 272 ARG A N 1
ATOM 2184 C CA . ARG A 1 272 ? -66.553 -14.380 117.085 1.00 85.25 272 ARG A CA 1
ATOM 2185 C C . ARG A 1 272 ? -65.845 -13.715 115.904 1.00 85.25 272 ARG A C 1
ATOM 2187 O O . ARG A 1 272 ? -64.982 -14.339 115.296 1.00 85.25 272 ARG A O 1
ATOM 2194 N N . GLU A 1 273 ? -66.182 -12.458 115.622 1.00 83.94 273 GLU A N 1
ATOM 2195 C CA . GLU A 1 273 ? -65.571 -11.690 114.529 1.00 83.94 273 GLU A CA 1
ATOM 2196 C C . GLU A 1 273 ? -64.078 -11.416 114.782 1.00 83.94 273 GLU A C 1
ATOM 2198 O O . GLU A 1 273 ? -63.265 -11.614 113.885 1.00 83.94 273 GLU A O 1
ATOM 2203 N N . LEU A 1 274 ? -63.683 -11.069 116.016 1.00 84.62 274 LEU A N 1
ATOM 2204 C CA . LEU A 1 274 ? -62.268 -10.885 116.387 1.00 84.62 274 LEU A CA 1
ATOM 2205 C C . LEU A 1 274 ? -61.438 -12.171 116.258 1.00 84.62 274 LEU A C 1
ATOM 2207 O O . LEU A 1 274 ? -60.255 -12.118 115.937 1.00 84.62 274 LEU A O 1
ATOM 2211 N N . ASN A 1 275 ? -62.054 -13.334 116.473 1.00 83.00 275 ASN A N 1
ATOM 2212 C CA . ASN A 1 275 ? -61.404 -14.633 116.300 1.00 83.00 275 ASN A CA 1
ATOM 2213 C C . ASN A 1 275 ? -61.336 -15.090 114.829 1.00 83.00 275 ASN A C 1
ATOM 2215 O O . ASN A 1 275 ? -60.809 -16.171 114.555 1.00 83.00 275 ASN A O 1
ATOM 2219 N N . GLY A 1 276 ? -61.898 -14.323 113.885 1.00 77.31 276 GLY A N 1
ATOM 2220 C CA . GLY A 1 276 ? -61.969 -14.701 112.470 1.00 77.31 276 GLY A CA 1
ATOM 2221 C C . GLY A 1 276 ? -62.880 -15.904 112.192 1.00 77.31 276 GLY A C 1
ATOM 2222 O O . GLY A 1 276 ? -62.739 -16.582 111.170 1.00 77.31 276 GLY A O 1
ATOM 2223 N N . GLU A 1 277 ? -63.814 -16.212 113.095 1.00 74.31 277 GLU A N 1
ATOM 2224 C CA . GLU A 1 277 ? -64.738 -17.338 112.952 1.00 74.31 277 GLU A CA 1
ATOM 2225 C C . GLU A 1 277 ? -65.867 -16.975 111.971 1.00 74.31 277 GLU A C 1
ATOM 2227 O O . GLU A 1 277 ? -66.953 -16.547 112.362 1.00 74.31 277 GLU A O 1
ATOM 2232 N N . SER A 1 278 ? -65.612 -17.152 110.671 1.00 57.41 278 SER A N 1
ATOM 2233 C CA . SER A 1 278 ? -66.624 -16.919 109.630 1.00 57.41 278 SER A CA 1
ATOM 2234 C C . SER A 1 278 ? -67.877 -17.789 109.822 1.00 57.41 278 SER A C 1
ATOM 2236 O O . SER A 1 278 ? -67.801 -18.981 110.142 1.00 57.41 278 SER A O 1
ATOM 2238 N N . MET A 1 279 ? -69.059 -17.209 109.579 1.00 52.94 279 MET A N 1
ATOM 2239 C CA . MET A 1 279 ? -70.290 -17.989 109.444 1.00 52.94 279 MET A CA 1
ATOM 2240 C C . MET A 1 279 ? -70.150 -18.941 108.250 1.00 52.94 279 MET A C 1
ATOM 2242 O O . MET A 1 279 ? -70.079 -18.500 107.105 1.00 52.94 279 MET A O 1
ATOM 2246 N N . LYS A 1 280 ? -70.168 -20.257 108.496 1.00 44.50 280 LYS A N 1
ATOM 2247 C CA . LYS A 1 280 ? -70.494 -21.217 107.434 1.00 44.50 280 LYS A CA 1
ATOM 2248 C C . LYS A 1 280 ? -71.888 -20.856 106.898 1.00 44.50 280 LYS A C 1
ATOM 2250 O O . LYS A 1 280 ? -72.812 -20.772 107.712 1.00 44.50 280 LYS A O 1
ATOM 2255 N N . PRO A 1 281 ? -72.053 -20.628 105.586 1.00 46.19 281 PRO A N 1
ATOM 2256 C CA . PRO A 1 281 ? -73.365 -20.365 105.020 1.00 46.19 281 PRO A CA 1
ATOM 2257 C C . PRO A 1 281 ? -74.221 -21.629 105.153 1.00 46.19 281 PRO A C 1
ATOM 2259 O O . PRO A 1 281 ? -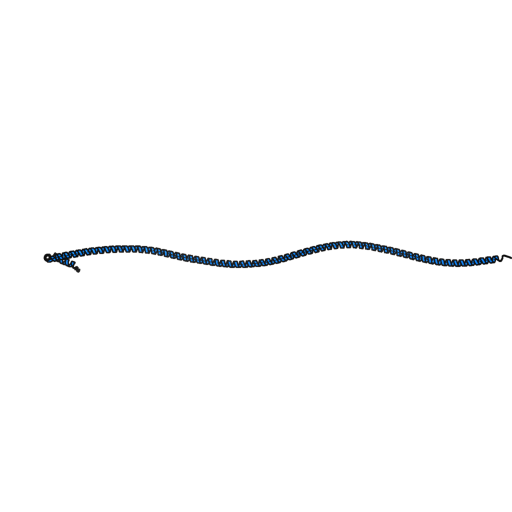73.730 -22.741 104.943 1.00 46.19 281 PRO A O 1
ATOM 2262 N N . VAL A 1 282 ? -75.477 -21.437 105.556 1.00 36.84 282 VAL A N 1
ATOM 2263 C CA . VAL A 1 282 ? -76.541 -22.446 105.450 1.00 36.84 282 VAL A CA 1
ATOM 2264 C C . VAL A 1 282 ? -76.990 -22.529 103.998 1.00 36.84 282 VAL A C 1
ATOM 2266 O O . VAL A 1 282 ? -77.115 -21.449 103.378 1.00 36.84 282 VAL A O 1
#

Foldseek 3Di:
DDDPPPVVVVVVVVVVVVVVVVVVVVVVVVVVVVVVVVVVVVVVVVVVVVVVVVVVVVVVVVVVVVVVVVVVVVVVVVVVVVVVVVVVVVVVVVVVVVVVVVVVVVVVVVVVVVVVVVVVVVVVVVVVVVVVVVVVVVVVVVVVVVVVVVVVVVVVVVVVVVVVVVVVVVVVVVVVVVVVVVVVVVVVVVVVVVVVVVVVVVVVVVVVVVVVVVVVVVVVVVVVVVVVVVVVVVVVVVVLVVLVVVLVVVVVVCVVCVVPVVVVVVSVVSVCVSVVPDDDDD

Radius of gyration: 114.13 Å; Cα contacts (8 Å, |Δi|>4): 17; chains: 1; bounding box: 211×42×314 Å

pLDDT: mean 89.17, std 12.15, range [36.84, 98.62]

Solvent-accessible surface area (backbone atoms only — not comparable to full-atom values): 15113 Å² total; per-residue (Å²): 134,90,64,84,70,56,60,59,54,54,52,52,54,52,53,54,51,51,53,53,54,50,54,51,49,54,50,48,52,50,50,50,52,50,49,51,53,52,48,54,53,46,52,50,52,48,50,54,49,51,55,50,50,53,51,53,50,54,52,48,53,51,51,52,51,49,51,49,52,49,49,53,51,51,53,52,49,52,50,51,51,51,55,50,50,54,52,48,52,53,52,51,52,53,51,51,56,51,50,55,51,50,51,54,50,52,54,51,50,52,54,48,51,54,52,50,51,54,53,50,50,55,50,49,53,53,49,51,52,51,51,50,51,50,51,54,50,52,51,52,49,54,54,51,54,52,52,52,51,53,52,48,55,51,49,54,52,49,51,54,50,52,53,52,48,52,52,52,48,55,54,48,51,55,52,51,54,51,52,50,52,53,50,50,54,54,49,53,50,50,50,53,52,51,53,52,49,55,52,52,52,52,51,52,53,52,51,52,51,52,53,51,53,55,48,53,50,51,52,53,52,50,53,51,51,51,54,51,51,52,53,50,48,54,51,51,51,53,50,50,56,48,50,49,55,50,47,55,56,51,57,73,46,37,85,70,43,65,81,39,64,71,60,51,52,50,52,56,50,52,53,35,58,77,69,66,60,71,81,78,82,131